Protein AF-0000000078811981 (afdb_homodimer)

Organism: NCBI:txid997873

Sequence (272 aa):
MISQGKKVIEERLQRKREQCIHQKEKLEQMKCTMRKTEEEVEQLEYVLHEIEHIEKSKREPRVIPNAEISNVFASLCREFDYLQHRLKLFFKYKLVCEVIFARYQFRSRSHVPGREYLSYATVLTYFKRERGMVNSMISQGKKVIEERLQRKREQCIHQKEKLEQMKCTMRKTEEEVEQLEYVLHEIEHIEKSKREPRVIPNAEISNVFASLCREFDYLQHRLKLFFKYKLVCEVIFARYQFRSRSHVPGREYLSYATVLTYFKRERGMVNS

pLDDT: mean 91.6, std 8.73, range [39.16, 98.31]

Secondary structure (DSSP, 8-state):
-HHHHHHHHHHHHHHHHHHHHHHHHHHHHHHHHHHHHHHHHHHHHHHHHHHHHHHHHTPPPEEE-GGGHHHHHHHHHHHHHHHHHHHT----HHHHHHHHHHHEEEBPS--STT-SB--HHHHHHHHHHHTT----/-HHHHHHHHHHHHHHHHHHHHHHHHHHHHHHHHHHHHHHHHHHHHHHHHHHHHHHHHTPPPEEE-GGGHHHHHHHHHHHHHHHHHHHT----HHHHHHHHHHHEEEB-S--STT-SB--HHHHHHHHHHHTT----

Structure (mmCIF, N/CA/C/O backbone):
data_AF-0000000078811981-model_v1
#
loop_
_entity.id
_entity.type
_entity.pdbx_description
1 polymer 'Uncharacterized protein'
#
loop_
_atom_site.group_PDB
_atom_site.id
_atom_site.type_symbol
_atom_site.label_atom_id
_atom_site.label_alt_id
_atom_site.label_comp_id
_atom_site.label_asym_id
_atom_site.label_entity_id
_atom_site.label_seq_id
_atom_site.pdbx_PDB_ins_code
_atom_site.Cartn_x
_atom_site.Cartn_y
_atom_site.Cartn_z
_atom_site.occupancy
_atom_site.B_iso_or_equiv
_atom_site.auth_seq_id
_atom_site.auth_comp_id
_atom_site.auth_asym_id
_atom_site.auth_atom_id
_atom_site.pdbx_PDB_model_num
ATOM 1 N N . MET A 1 1 ? -2.703 -40.594 -8.906 1 59.31 1 MET A N 1
ATOM 2 C CA . MET A 1 1 ? -1.606 -39.656 -9.047 1 59.31 1 MET A CA 1
ATOM 3 C C . MET A 1 1 ? -2.133 -38.25 -9.398 1 59.31 1 MET A C 1
ATOM 5 O O . MET A 1 1 ? -1.77 -37.281 -8.75 1 59.31 1 MET A O 1
ATOM 9 N N . ILE A 1 2 ? -3.188 -38.156 -10.328 1 63.97 2 ILE A N 1
ATOM 10 C CA . ILE A 1 2 ? -3.756 -36.906 -10.75 1 63.97 2 ILE A CA 1
ATOM 11 C C . ILE A 1 2 ? -4.484 -36.25 -9.578 1 63.97 2 ILE A C 1
ATOM 13 O O . ILE A 1 2 ? -4.34 -35.031 -9.344 1 63.97 2 ILE A O 1
ATOM 17 N N . SER A 1 3 ? -4.918 -37.094 -8.656 1 72.81 3 SER A N 1
ATOM 18 C CA . SER A 1 3 ? -5.758 -36.531 -7.59 1 72.81 3 SER A CA 1
ATOM 19 C C . SER A 1 3 ? -4.926 -35.812 -6.543 1 72.81 3 SER A C 1
ATOM 21 O O . SER A 1 3 ? -5.312 -34.75 -6.07 1 72.81 3 SER A O 1
ATOM 23 N N . GLN A 1 4 ? -3.703 -36.312 -6.359 1 79.56 4 GLN A N 1
ATOM 24 C CA . GLN A 1 4 ? -2.879 -35.656 -5.336 1 79.56 4 GLN A CA 1
ATOM 25 C C . GLN A 1 4 ? -2.316 -34.344 -5.836 1 79.56 4 GLN A C 1
ATOM 27 O O . GLN A 1 4 ? -2.303 -33.344 -5.098 1 79.56 4 GLN A O 1
ATOM 32 N N . GLY A 1 5 ? -1.953 -34.344 -7.109 1 82.19 5 GLY A N 1
ATOM 33 C CA . GLY A 1 5 ? -1.459 -33.125 -7.715 1 82.19 5 GLY A CA 1
ATOM 34 C C . GLY A 1 5 ? -2.508 -32.031 -7.785 1 82.19 5 GLY A C 1
ATOM 35 O O . GLY A 1 5 ? -2.223 -30.875 -7.484 1 82.19 5 GLY A O 1
ATOM 36 N N . LYS A 1 6 ? -3.676 -32.438 -8.023 1 90.94 6 LYS A N 1
ATOM 37 C CA . LYS A 1 6 ? -4.789 -31.484 -8.109 1 90.94 6 LYS A CA 1
ATOM 38 C C . LYS A 1 6 ? -5.059 -30.844 -6.754 1 90.94 6 LYS A C 1
ATOM 40 O O . LYS A 1 6 ? -5.234 -29.625 -6.668 1 90.94 6 LYS A O 1
ATOM 45 N N . LYS A 1 7 ? -5.07 -31.641 -5.734 1 92.69 7 LYS A N 1
ATOM 46 C CA . LYS A 1 7 ? -5.344 -31.141 -4.391 1 92.69 7 LYS A CA 1
ATOM 47 C C . LYS A 1 7 ? -4.297 -30.125 -3.967 1 92.69 7 LYS A C 1
ATOM 49 O O . LYS A 1 7 ? -4.629 -29.109 -3.338 1 92.69 7 LYS A O 1
ATOM 54 N N . VAL A 1 8 ? -3.104 -30.406 -4.336 1 92.38 8 VAL A N 1
ATOM 55 C CA . VAL A 1 8 ? -2.012 -29.5 -4 1 92.38 8 VAL A CA 1
ATOM 56 C C . VAL A 1 8 ? -2.219 -28.156 -4.703 1 92.38 8 VAL A C 1
ATOM 58 O O . VAL A 1 8 ? -2.047 -27.094 -4.098 1 92.38 8 VAL A O 1
ATOM 61 N N . ILE A 1 9 ? -2.611 -28.203 -5.91 1 95.19 9 ILE A N 1
ATOM 62 C CA . ILE A 1 9 ? -2.836 -26.984 -6.691 1 95.19 9 ILE A CA 1
ATOM 63 C C . ILE A 1 9 ? -4.035 -26.219 -6.129 1 95.19 9 ILE A C 1
ATOM 65 O O . ILE A 1 9 ? -4.012 -25 -6.035 1 95.19 9 ILE A O 1
ATOM 69 N N . GLU A 1 10 ? -5.051 -26.922 -5.766 1 96.25 10 GLU A N 1
ATOM 70 C CA . GLU A 1 10 ? -6.242 -26.312 -5.184 1 96.25 10 GLU A CA 1
ATOM 71 C C . GLU A 1 10 ? -5.906 -25.578 -3.889 1 96.25 10 GLU A C 1
ATOM 73 O O . GLU A 1 10 ? -6.367 -24.453 -3.666 1 96.25 10 GLU A O 1
ATOM 78 N N . GLU A 1 11 ? -5.145 -26.234 -3.105 1 96.56 11 GLU A N 1
ATOM 79 C CA . GLU A 1 11 ? -4.758 -25.625 -1.835 1 96.56 11 GLU A CA 1
ATOM 80 C C . GLU A 1 11 ? -3.893 -24.391 -2.055 1 96.56 11 GLU A C 1
ATOM 82 O O . GLU A 1 11 ? -4.07 -23.375 -1.378 1 96.56 11 GLU A O 1
ATOM 87 N N . ARG A 1 12 ? -3.006 -24.531 -2.959 1 96.81 12 ARG A N 1
ATOM 88 C CA . ARG A 1 12 ? -2.156 -23.391 -3.27 1 96.81 12 ARG A CA 1
ATOM 89 C C . ARG A 1 12 ? -2.979 -22.234 -3.816 1 96.81 12 ARG A C 1
ATOM 91 O O . ARG A 1 12 ? -2.75 -21.078 -3.449 1 96.81 12 ARG A O 1
ATOM 98 N N . LEU A 1 13 ? -3.875 -22.531 -4.629 1 98 13 LEU A N 1
ATOM 99 C CA . LEU A 1 13 ? -4.758 -21.516 -5.195 1 98 13 LEU A CA 1
ATOM 100 C C . LEU A 1 13 ? -5.535 -20.797 -4.098 1 98 13 LEU A C 1
ATOM 102 O O . LEU A 1 13 ? -5.598 -19.562 -4.078 1 98 13 LEU A O 1
ATOM 106 N N . GLN A 1 14 ? -6.086 -21.547 -3.188 1 98 14 GLN A N 1
ATOM 107 C CA . GLN A 1 14 ? -6.848 -20.969 -2.09 1 98 14 GLN A CA 1
ATOM 108 C C . GLN A 1 14 ? -5.973 -20.062 -1.236 1 98 14 GLN A C 1
ATOM 110 O O . GLN A 1 14 ? -6.391 -18.953 -0.856 1 98 14 GLN A O 1
ATOM 115 N N . ARG A 1 15 ? -4.805 -20.484 -0.996 1 98 15 ARG A N 1
ATOM 116 C CA . ARG A 1 15 ? -3.873 -19.688 -0.204 1 98 15 ARG A CA 1
ATOM 117 C C . ARG A 1 15 ? -3.537 -18.375 -0.905 1 98 15 ARG A C 1
ATOM 119 O O . ARG A 1 15 ? -3.506 -17.312 -0.272 1 98 15 ARG A O 1
ATOM 126 N N . LYS A 1 16 ? -3.318 -18.469 -2.168 1 98.31 16 LYS A N 1
ATOM 127 C CA . LYS A 1 16 ? -2.969 -17.281 -2.922 1 98.31 16 LYS A CA 1
ATOM 128 C C . LYS A 1 16 ? -4.156 -16.328 -3.021 1 98.31 16 LYS A C 1
ATOM 130 O O . LYS A 1 16 ? -3.986 -15.102 -2.967 1 98.31 16 LYS A O 1
ATOM 135 N N . ARG A 1 17 ? -5.312 -16.875 -3.127 1 98.12 17 ARG A N 1
ATOM 136 C CA . ARG A 1 17 ? -6.508 -16.031 -3.133 1 98.12 17 ARG A CA 1
ATOM 137 C C . ARG A 1 17 ? -6.668 -15.289 -1.811 1 98.12 17 ARG A C 1
ATOM 139 O O . ARG A 1 17 ? -7.004 -14.109 -1.794 1 98.12 17 ARG A O 1
ATOM 146 N N . GLU A 1 18 ? -6.41 -15.961 -0.757 1 98.19 18 GLU A N 1
ATOM 147 C CA . GLU A 1 18 ? -6.453 -15.328 0.559 1 98.19 18 GLU A CA 1
ATOM 148 C C . GLU A 1 18 ? -5.379 -14.258 0.691 1 98.19 18 GLU A C 1
ATOM 150 O O . GLU A 1 18 ? -5.633 -13.188 1.247 1 98.19 18 GLU A O 1
ATOM 155 N N . GLN A 1 19 ? -4.289 -14.617 0.15 1 98.25 19 GLN A N 1
ATOM 156 C CA . GLN A 1 19 ? -3.205 -13.641 0.149 1 98.25 19 GLN A CA 1
ATOM 157 C C . GLN A 1 19 ? -3.6 -12.383 -0.622 1 98.25 19 GLN A C 1
ATOM 159 O O . GLN A 1 19 ? -3.32 -11.266 -0.182 1 98.25 19 GLN A O 1
ATOM 164 N N . CYS A 1 20 ? -4.262 -12.539 -1.691 1 97.69 20 CYS A N 1
ATOM 165 C CA . CYS A 1 20 ? -4.715 -11.414 -2.502 1 97.69 20 CYS A CA 1
ATOM 166 C C . CYS A 1 20 ? -5.691 -10.539 -1.725 1 97.69 20 CYS A C 1
ATOM 168 O O . CYS A 1 20 ? -5.586 -9.312 -1.749 1 97.69 20 CYS A O 1
ATOM 170 N N . ILE A 1 21 ? -6.547 -11.156 -1.007 1 97.88 21 ILE A N 1
ATOM 171 C CA . ILE A 1 21 ? -7.551 -10.438 -0.22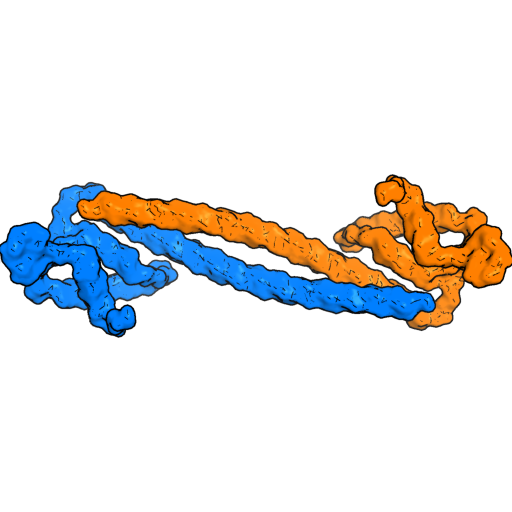6 1 97.88 21 ILE A CA 1
ATOM 172 C C . ILE A 1 21 ? -6.863 -9.609 0.857 1 97.88 21 ILE A C 1
ATOM 174 O O . ILE A 1 21 ? -7.152 -8.422 1.014 1 97.88 21 ILE A O 1
ATOM 178 N N . HIS A 1 22 ? -5.934 -10.242 1.493 1 98.31 22 HIS A N 1
ATOM 179 C CA . HIS A 1 22 ? -5.211 -9.555 2.557 1 98.31 22 HIS A CA 1
ATOM 180 C C . HIS A 1 22 ? -4.387 -8.398 2.004 1 98.31 22 HIS A C 1
ATOM 182 O O . HIS A 1 22 ? -4.359 -7.312 2.59 1 98.31 22 HIS A O 1
ATOM 188 N N . GLN A 1 23 ? -3.83 -8.625 0.857 1 98.12 23 GLN A N 1
ATOM 189 C CA . GLN A 1 23 ? -3.039 -7.578 0.219 1 98.12 23 GLN A CA 1
ATOM 190 C C . GLN A 1 23 ? -3.918 -6.402 -0.192 1 98.12 23 GLN A C 1
ATOM 192 O O . GLN A 1 23 ? -3.529 -5.242 -0.026 1 98.12 23 GLN A O 1
ATOM 197 N N . LYS A 1 24 ? -5.062 -6.668 -0.595 1 97.62 24 LYS A N 1
ATOM 198 C CA . LYS A 1 24 ? -6 -5.617 -0.983 1 97.62 24 LYS A CA 1
ATOM 199 C C . LYS A 1 24 ? -6.422 -4.785 0.224 1 97.62 24 LYS A C 1
ATOM 201 O O . LYS A 1 24 ? -6.512 -3.559 0.138 1 97.62 24 LYS A O 1
ATOM 206 N N . GLU A 1 25 ? -6.68 -5.398 1.305 1 97.75 25 GLU A N 1
ATOM 207 C CA . GLU A 1 25 ? -7.043 -4.703 2.535 1 97.75 25 GLU A CA 1
ATOM 208 C C . GLU A 1 25 ? -5.906 -3.801 3.014 1 97.75 25 GLU A C 1
ATOM 210 O O . GLU A 1 25 ? -6.141 -2.656 3.408 1 97.75 25 GLU A O 1
ATOM 215 N N . LYS A 1 26 ? -4.773 -4.406 2.936 1 97.94 26 LYS A N 1
ATOM 216 C CA . LYS A 1 26 ? -3.6 -3.641 3.35 1 97.94 26 LYS A CA 1
ATOM 217 C C . LYS A 1 26 ? -3.391 -2.428 2.445 1 97.94 26 LYS A C 1
ATOM 219 O O . LYS A 1 26 ? -3.023 -1.35 2.92 1 97.94 26 LYS A O 1
ATOM 224 N N . LEU A 1 27 ? -3.59 -2.621 1.22 1 98.06 27 LEU A N 1
ATOM 225 C CA . LEU A 1 27 ? -3.463 -1.526 0.263 1 98.06 27 LEU A CA 1
ATOM 226 C C . LEU A 1 27 ? -4.434 -0.399 0.594 1 98.06 27 LEU A C 1
ATOM 228 O O . LEU A 1 27 ? -4.055 0.774 0.595 1 98.06 27 LEU A O 1
ATOM 232 N N . GLU A 1 28 ? -5.633 -0.725 0.928 1 97.62 28 GLU A N 1
ATOM 233 C CA . GLU A 1 28 ? -6.641 0.274 1.262 1 97.62 28 GLU A CA 1
ATOM 234 C C . GLU A 1 28 ? -6.277 1.021 2.541 1 97.62 28 GLU A C 1
ATOM 236 O O . GLU A 1 28 ? -6.449 2.24 2.625 1 97.62 28 GLU A O 1
ATOM 241 N N . GLN A 1 29 ? -5.773 0.306 3.484 1 97.75 29 GLN A N 1
ATOM 242 C CA . GLN A 1 29 ? -5.324 0.933 4.723 1 97.75 29 GLN A CA 1
ATOM 243 C C . GLN A 1 29 ? -4.188 1.917 4.465 1 97.75 29 GLN A C 1
ATOM 245 O O . GLN A 1 29 ? -4.16 3.006 5.039 1 97.75 29 GLN A O 1
ATOM 250 N N . MET A 1 30 ? -3.293 1.519 3.578 1 97.69 30 MET A N 1
ATOM 251 C CA . MET A 1 30 ? -2.164 2.379 3.234 1 97.69 30 MET A CA 1
ATOM 252 C C . MET A 1 30 ? -2.639 3.646 2.533 1 97.69 30 MET A C 1
ATOM 254 O O . MET A 1 30 ? -2.141 4.738 2.811 1 97.69 30 MET A O 1
ATOM 258 N N . LYS A 1 31 ? -3.604 3.508 1.725 1 97.62 31 LYS A N 1
ATOM 259 C CA . LYS A 1 31 ? -4.164 4.66 1.025 1 97.62 31 LYS A CA 1
ATOM 260 C C . LYS A 1 31 ? -4.789 5.648 2.006 1 97.62 31 LYS A C 1
ATOM 262 O O . LYS A 1 31 ? -4.617 6.859 1.87 1 97.62 31 LYS A O 1
ATOM 267 N N . CYS A 1 32 ? -5.484 5.16 2.975 1 97.12 32 CYS A N 1
ATOM 268 C CA . CYS A 1 32 ? -6.098 6 3.996 1 97.12 32 CYS A CA 1
ATOM 269 C C . CYS A 1 32 ? -5.039 6.754 4.793 1 97.12 32 CYS A C 1
ATOM 271 O O . CYS A 1 32 ? -5.164 7.961 5.012 1 97.12 32 CYS A O 1
ATOM 273 N N . THR A 1 33 ? -4.004 6.008 5.098 1 97.44 33 THR A N 1
ATOM 274 C CA . THR A 1 33 ? -2.916 6.617 5.855 1 97.44 33 THR A CA 1
ATOM 275 C C . THR A 1 33 ? -2.227 7.703 5.031 1 97.44 33 THR A C 1
ATOM 277 O O . THR A 1 33 ? -1.906 8.773 5.551 1 97.44 33 THR A O 1
ATOM 280 N N . MET A 1 34 ? -2.025 7.426 3.803 1 97.56 34 MET A N 1
ATOM 281 C CA . MET A 1 34 ? -1.39 8.391 2.914 1 97.56 34 MET A CA 1
ATOM 282 C C . MET A 1 34 ? -2.236 9.656 2.793 1 97.56 34 MET A C 1
ATOM 284 O O . MET A 1 34 ? -1.704 10.766 2.799 1 97.56 34 MET A O 1
ATOM 288 N N . ARG A 1 35 ? -3.539 9.516 2.672 1 96.12 35 ARG A N 1
ATOM 289 C CA . ARG A 1 35 ? -4.441 10.656 2.588 1 96.12 35 ARG A CA 1
ATOM 290 C C . ARG A 1 35 ? -4.344 11.531 3.834 1 96.12 35 ARG A C 1
ATOM 292 O O . ARG A 1 35 ? -4.289 12.758 3.738 1 96.12 35 ARG A O 1
ATOM 299 N N . LYS A 1 36 ? -4.293 10.898 4.977 1 95.5 36 LYS A N 1
ATOM 300 C CA . LYS A 1 36 ? -4.16 11.633 6.234 1 95.5 36 LYS A CA 1
ATOM 301 C C . LYS A 1 36 ? -2.852 12.414 6.277 1 95.5 36 LYS A C 1
ATOM 303 O O . LYS A 1 36 ? -2.826 13.57 6.711 1 95.5 36 LYS A O 1
ATOM 308 N N . THR A 1 37 ? -1.826 11.766 5.789 1 97.44 37 THR A N 1
ATOM 309 C CA . THR A 1 37 ? -0.529 12.438 5.766 1 97.44 37 THR A CA 1
ATOM 310 C C . THR A 1 37 ? -0.549 13.625 4.805 1 97.44 37 THR A C 1
ATOM 312 O O . THR A 1 37 ? -0.024 14.695 5.121 1 97.44 37 THR A O 1
ATOM 315 N N . GLU A 1 38 ? -1.159 13.43 3.711 1 96.81 38 GLU A N 1
ATOM 316 C CA . GLU A 1 38 ? -1.262 14.5 2.727 1 96.81 38 GLU A CA 1
ATOM 317 C C . GLU A 1 38 ? -2.066 15.68 3.275 1 96.81 38 GLU A C 1
ATOM 319 O O . GLU A 1 38 ? -1.713 16.844 3.053 1 96.81 38 GLU A O 1
ATOM 324 N N . GLU A 1 39 ? -3.09 15.359 3.92 1 94.94 39 GLU A N 1
ATOM 325 C CA . GLU A 1 39 ? -3.885 16.406 4.559 1 94.94 39 GLU A CA 1
ATOM 326 C C . GLU A 1 39 ? -3.061 17.172 5.582 1 94.94 39 GLU A C 1
ATOM 328 O O . GLU A 1 39 ? -3.182 18.391 5.688 1 94.94 39 GLU A O 1
ATOM 333 N N . GLU A 1 40 ? -2.268 16.484 6.34 1 95.88 40 GLU A N 1
ATOM 334 C CA . GLU A 1 40 ? -1.398 17.141 7.312 1 95.88 40 GLU A CA 1
ATOM 335 C C . GLU A 1 40 ? -0.388 18.047 6.625 1 95.88 40 GLU A C 1
ATOM 337 O O . GLU A 1 40 ? -0.109 19.141 7.105 1 95.88 40 GLU A O 1
ATOM 342 N N . VAL A 1 41 ? 0.138 17.594 5.547 1 97.25 41 VAL A N 1
ATOM 343 C CA . VAL A 1 41 ? 1.061 18.422 4.773 1 97.25 41 VAL A CA 1
ATOM 344 C C . VAL A 1 41 ? 0.361 19.703 4.328 1 97.25 41 VAL A C 1
ATOM 346 O O . VAL A 1 41 ? 0.91 20.797 4.473 1 97.25 41 VAL A O 1
ATOM 349 N N . GLU A 1 42 ? -0.848 19.578 3.822 1 96.06 42 GLU A N 1
ATOM 350 C CA . GLU A 1 42 ? -1.614 20.734 3.369 1 96.06 42 GLU A CA 1
ATOM 351 C C . GLU A 1 42 ? -1.858 21.719 4.512 1 96.06 42 GLU A C 1
ATOM 353 O O . GLU A 1 42 ? -1.729 22.922 4.332 1 96.06 42 GLU A O 1
ATOM 358 N N . GLN A 1 43 ? -2.184 21.219 5.645 1 95.56 43 GLN A N 1
ATOM 359 C CA . GLN A 1 43 ? -2.391 22.062 6.82 1 95.56 43 GLN A CA 1
ATOM 360 C C . GLN A 1 43 ? -1.128 22.844 7.164 1 95.56 43 GLN A C 1
ATOM 362 O O . GLN A 1 43 ? -1.182 24.062 7.379 1 95.56 43 GLN A O 1
ATOM 367 N N . LEU A 1 44 ? -0.075 22.125 7.234 1 96.81 44 LEU A N 1
ATOM 368 C CA . LEU A 1 44 ? 1.198 22.734 7.613 1 96.81 44 LEU A CA 1
ATOM 369 C C . LEU A 1 44 ? 1.627 23.781 6.594 1 96.81 44 LEU A C 1
ATOM 371 O O . LEU A 1 44 ? 2.137 24.844 6.961 1 96.81 44 LEU A O 1
ATOM 375 N N . GLU A 1 45 ? 1.43 23.453 5.336 1 96.69 45 GLU A N 1
ATOM 376 C CA . GLU A 1 45 ? 1.742 24.422 4.289 1 96.69 45 GLU A CA 1
ATOM 377 C C . GLU A 1 45 ? 0.927 25.703 4.461 1 96.69 45 GLU A C 1
ATOM 379 O O . GLU A 1 45 ? 1.464 26.797 4.352 1 96.69 45 GLU A O 1
ATOM 384 N N . TYR A 1 46 ? -0.339 25.531 4.664 1 94.5 46 TYR A N 1
ATOM 385 C CA . TYR A 1 46 ? -1.211 26.688 4.863 1 94.5 46 TYR A CA 1
ATOM 386 C C . TYR A 1 46 ? -0.741 27.531 6.043 1 94.5 46 TYR A C 1
ATOM 388 O O . TYR A 1 46 ? -0.611 28.75 5.93 1 94.5 46 TYR A O 1
ATOM 396 N N . VAL A 1 47 ? -0.514 26.891 7.176 1 94.25 47 VAL A N 1
ATOM 397 C CA . VAL A 1 47 ? -0.099 27.578 8.398 1 94.25 47 VAL A CA 1
ATOM 398 C C . VAL A 1 47 ? 1.23 28.297 8.156 1 94.25 47 VAL A C 1
ATOM 400 O O . VAL A 1 47 ? 1.4 29.453 8.555 1 94.25 47 VAL A O 1
ATOM 403 N N . LEU A 1 48 ? 2.148 27.578 7.543 1 95.81 48 LEU A N 1
ATOM 404 C CA . LEU A 1 48 ? 3.436 28.203 7.238 1 95.81 48 LEU A CA 1
ATOM 405 C C . LEU A 1 48 ? 3.256 29.438 6.363 1 95.81 48 LEU A C 1
ATOM 407 O O . LEU A 1 48 ? 3.887 30.469 6.605 1 95.81 48 LEU A O 1
ATOM 411 N N . HIS A 1 49 ? 2.396 29.328 5.402 1 95 49 HIS A N 1
ATOM 412 C CA . HIS A 1 49 ? 2.098 30.453 4.523 1 95 49 HIS A CA 1
ATOM 413 C C . HIS A 1 49 ? 1.545 31.641 5.309 1 95 49 HIS A C 1
ATOM 415 O O . HIS A 1 49 ? 1.961 32.781 5.098 1 95 49 HIS A O 1
ATOM 421 N N . GLU A 1 50 ? 0.636 31.391 6.195 1 92 50 GLU A N 1
ATOM 422 C CA . GLU A 1 50 ? 0.047 32.438 7.02 1 92 50 GLU A CA 1
ATOM 423 C C . GLU A 1 50 ? 1.098 33.094 7.906 1 92 50 GLU A C 1
ATOM 425 O O . GLU A 1 50 ? 1.153 34.312 8.008 1 92 50 GLU A O 1
ATOM 430 N N . ILE A 1 51 ? 1.891 32.25 8.453 1 92.75 51 ILE A N 1
ATOM 431 C CA . ILE A 1 51 ? 2.922 32.781 9.344 1 92.75 51 ILE A CA 1
ATOM 432 C C . ILE A 1 51 ? 3.908 33.625 8.555 1 92.75 51 ILE A C 1
ATOM 434 O O . ILE A 1 51 ? 4.301 34.719 9.008 1 92.75 51 ILE A O 1
ATOM 438 N N . GLU A 1 52 ? 4.309 33.188 7.441 1 93.06 52 GLU A N 1
ATOM 439 C CA . GLU A 1 52 ? 5.227 33.938 6.594 1 93.06 52 GLU A CA 1
ATOM 440 C C . GLU A 1 52 ? 4.602 35.281 6.152 1 93.06 52 GLU A C 1
ATOM 442 O O . GLU A 1 52 ? 5.289 36.281 6.086 1 93.06 52 GLU A O 1
ATOM 447 N N . HIS A 1 53 ? 3.334 35.219 5.848 1 92.75 53 HIS A N 1
ATOM 448 C CA . HIS A 1 53 ? 2.627 36.438 5.457 1 92.75 53 HIS A CA 1
ATOM 449 C C . HIS A 1 53 ? 2.621 37.469 6.586 1 92.75 53 HIS A C 1
ATOM 451 O O . HIS A 1 53 ? 2.832 38.656 6.352 1 92.75 53 HIS A O 1
ATOM 457 N N . ILE A 1 54 ? 2.416 36.938 7.762 1 90.44 54 ILE A N 1
ATOM 458 C CA . ILE A 1 54 ? 2.434 37.812 8.938 1 90.44 54 ILE A CA 1
ATOM 459 C C . ILE A 1 54 ? 3.826 38.406 9.117 1 90.44 54 ILE A C 1
ATOM 461 O O . ILE A 1 54 ? 3.963 39.625 9.367 1 90.44 54 ILE A O 1
ATOM 465 N N . GLU A 1 55 ? 4.816 37.688 8.961 1 88.69 55 GLU A N 1
ATOM 466 C CA . GLU A 1 55 ? 6.195 38.125 9.109 1 88.69 55 GLU A CA 1
ATOM 467 C C . GLU A 1 55 ? 6.543 39.188 8.047 1 88.69 55 GLU A C 1
ATOM 469 O O . GLU A 1 55 ? 7.203 40.188 8.352 1 88.69 55 GLU A O 1
ATOM 474 N N . LYS A 1 56 ? 6.133 38.906 6.906 1 90.31 56 LYS A N 1
ATOM 475 C CA . LYS A 1 56 ? 6.457 39.781 5.789 1 90.31 56 LYS A CA 1
ATOM 476 C C . LYS A 1 56 ? 5.727 41.125 5.914 1 90.31 56 LYS A C 1
ATOM 478 O O . LYS A 1 56 ? 6.223 42.156 5.449 1 90.31 56 LYS A O 1
ATOM 483 N N . SER A 1 57 ? 4.559 41.062 6.484 1 88.12 57 SER A N 1
ATOM 484 C CA . SER A 1 57 ? 3.771 42.281 6.617 1 88.12 57 SER A CA 1
ATOM 485 C C . SER A 1 57 ? 4.465 43.281 7.527 1 88.12 57 SER A C 1
ATOM 487 O O . SER A 1 57 ? 4.176 44.5 7.473 1 88.12 57 SER A O 1
ATOM 489 N N . LYS A 1 58 ? 5.52 43.031 8.25 1 82.19 58 LYS A N 1
ATOM 490 C CA . LYS A 1 58 ? 6.281 43.875 9.172 1 82.19 58 LYS A CA 1
ATOM 491 C C . LYS A 1 58 ? 5.352 44.656 10.094 1 82.19 58 LYS A C 1
ATOM 493 O O . LYS A 1 58 ? 5.699 45.75 10.555 1 82.19 58 LYS A O 1
ATOM 498 N N . ARG A 1 59 ? 4.133 44.219 10.125 1 81.69 59 ARG A N 1
ATOM 499 C CA . ARG A 1 59 ? 3.209 44.875 11.055 1 81.69 59 ARG A CA 1
ATOM 500 C C . ARG A 1 59 ? 3.363 44.281 12.461 1 81.69 59 ARG A C 1
ATOM 502 O O . ARG A 1 59 ? 3.619 43.094 12.625 1 81.69 59 ARG A O 1
ATOM 509 N N . GLU A 1 60 ? 3.383 45.156 13.461 1 86.25 60 GLU A N 1
ATOM 510 C CA . GLU A 1 60 ? 3.398 44.688 14.844 1 86.25 60 GLU A CA 1
ATOM 511 C C . GLU A 1 60 ? 2.145 43.875 15.164 1 86.25 60 GLU A C 1
ATOM 513 O O . GLU A 1 60 ? 1.061 44.156 14.664 1 86.25 60 GLU A O 1
ATOM 518 N N . PRO A 1 61 ? 2.301 42.781 15.945 1 88.12 61 PRO A N 1
ATOM 519 C CA . PRO A 1 61 ? 1.123 42 16.359 1 88.12 61 PRO A CA 1
ATOM 520 C C . PRO A 1 61 ? 0.051 42.875 17.016 1 88.12 61 PRO A C 1
ATOM 522 O O . PRO A 1 61 ? 0.373 43.844 17.703 1 88.12 61 PRO A O 1
ATOM 525 N N . ARG A 1 62 ? -1.076 42.531 16.75 1 93.06 62 ARG A N 1
ATOM 526 C CA . ARG A 1 62 ? -2.191 43.25 17.359 1 93.06 62 ARG A CA 1
ATOM 527 C C . ARG A 1 62 ? -2.295 42.906 18.844 1 93.06 62 ARG A C 1
ATOM 529 O O . ARG A 1 62 ? -2.307 41.75 19.234 1 93.06 62 ARG A O 1
ATOM 536 N N . VAL A 1 63 ? -2.326 43.906 19.609 1 95 63 VAL A N 1
ATOM 537 C CA . VAL A 1 63 ? -2.402 43.719 21.062 1 95 63 VAL A CA 1
ATOM 538 C C . VAL A 1 63 ? -3.865 43.688 21.5 1 95 63 VAL A C 1
ATOM 540 O O . VAL A 1 63 ? -4.645 44.562 21.172 1 95 63 VAL A O 1
ATOM 543 N N . ILE A 1 64 ? -4.25 42.625 22.188 1 96.75 64 ILE A N 1
ATOM 544 C CA . ILE A 1 64 ? -5.613 42.438 22.672 1 96.75 64 ILE A CA 1
ATOM 545 C C . ILE A 1 64 ? -5.656 42.625 24.188 1 96.75 64 ILE A C 1
ATOM 547 O O . ILE A 1 64 ? -4.988 41.906 24.922 1 96.75 64 ILE A O 1
ATOM 551 N N . PRO A 1 65 ? -6.453 43.594 24.609 1 95.69 65 PRO A N 1
ATOM 552 C CA . PRO A 1 65 ? -6.582 43.781 26.062 1 95.69 65 PRO A CA 1
ATOM 553 C C . PRO A 1 65 ? -7.176 42.531 26.75 1 95.69 65 PRO A C 1
ATOM 555 O O . PRO A 1 65 ? -7.949 41.812 26.141 1 95.69 65 PRO A O 1
ATOM 558 N N . ASN A 1 66 ? -6.867 42.312 27.984 1 94.5 66 ASN A N 1
ATOM 559 C CA . ASN A 1 66 ? -7.316 41.156 28.75 1 94.5 66 ASN A CA 1
ATOM 560 C C . ASN A 1 66 ? -8.836 41.031 28.75 1 94.5 66 ASN A C 1
ATOM 562 O O . ASN A 1 66 ? -9.391 39.938 28.656 1 94.5 66 ASN A O 1
ATOM 566 N N . ALA A 1 67 ? -9.492 42.156 28.766 1 94.38 67 ALA A N 1
ATOM 567 C CA . ALA A 1 67 ? -10.945 42.188 28.891 1 94.38 67 ALA A CA 1
ATOM 568 C C . ALA A 1 67 ? -11.617 41.688 27.609 1 94.38 67 ALA A C 1
ATOM 570 O O . ALA A 1 67 ? -12.781 41.281 27.641 1 94.38 67 ALA A O 1
ATOM 571 N N . GLU A 1 68 ? -10.914 41.594 26.578 1 96.44 68 GLU A N 1
ATOM 572 C CA . GLU A 1 68 ? -11.508 41.281 25.281 1 96.44 68 GLU A CA 1
ATOM 573 C C . GLU A 1 68 ? -11.109 39.875 24.828 1 96.44 68 GLU A C 1
ATOM 575 O O . GLU A 1 68 ? -11.57 39.406 23.781 1 96.44 68 GLU A O 1
ATOM 580 N N . ILE A 1 69 ? -10.336 39.188 25.578 1 95.25 69 ILE A N 1
ATOM 581 C CA . ILE A 1 69 ? -9.719 37.938 25.141 1 95.25 69 ILE A CA 1
ATOM 582 C C . ILE A 1 69 ? -10.805 36.906 24.812 1 95.25 69 ILE A C 1
ATOM 584 O O . ILE A 1 69 ? -10.773 36.281 23.766 1 95.25 69 ILE A O 1
ATOM 588 N N . SER A 1 70 ? -11.766 36.844 25.641 1 92.94 70 SER A N 1
ATOM 589 C CA . SER A 1 70 ? -12.82 35.844 25.422 1 92.94 70 SER A CA 1
ATOM 590 C C . SER A 1 70 ? -13.57 36.125 24.125 1 92.94 70 SER A C 1
ATOM 592 O O . SER A 1 70 ? -13.805 35.188 23.344 1 92.94 70 SER A O 1
ATOM 594 N N . ASN A 1 71 ? -13.891 37.375 23.922 1 95.44 71 ASN A N 1
ATOM 595 C CA . ASN A 1 71 ? -14.617 37.719 22.719 1 95.44 71 ASN A CA 1
ATOM 596 C C . ASN A 1 71 ? -13.789 37.469 21.453 1 95.44 71 ASN A C 1
ATOM 598 O O . ASN A 1 71 ? -14.32 37 20.453 1 95.44 71 ASN A O 1
ATOM 602 N N . VAL A 1 72 ? -12.586 37.781 21.547 1 96.5 72 VAL A N 1
ATOM 603 C CA . VAL A 1 72 ? -11.703 37.594 20.406 1 96.5 72 VAL A CA 1
ATOM 604 C C . VAL A 1 72 ? -11.57 36.125 20.078 1 96.5 72 VAL A C 1
ATOM 606 O O . VAL A 1 72 ? -11.633 35.719 18.906 1 96.5 72 VAL A O 1
ATOM 609 N N . PHE A 1 73 ? -11.461 35.25 21.078 1 96.19 73 PHE A N 1
ATOM 610 C CA . PHE A 1 73 ? -11.328 33.812 20.812 1 96.19 73 PHE A CA 1
ATOM 611 C C . PHE A 1 73 ? -12.625 33.25 20.25 1 96.19 73 PHE A C 1
ATOM 613 O O . PHE A 1 73 ? -12.602 32.344 19.406 1 96.19 73 PHE A O 1
ATOM 620 N N . ALA A 1 74 ? -13.719 33.719 20.719 1 95.44 74 ALA A N 1
ATOM 621 C CA . ALA A 1 74 ? -14.992 33.312 20.125 1 95.44 74 ALA A CA 1
ATOM 622 C C . ALA A 1 74 ? -15.031 33.594 18.641 1 95.44 74 ALA A C 1
ATOM 624 O O . ALA A 1 74 ? -15.438 32.75 17.828 1 95.44 74 ALA A O 1
ATOM 625 N N . SER A 1 75 ? -14.609 34.812 18.328 1 95.88 75 SER A N 1
ATOM 626 C CA . SER A 1 75 ? -14.57 35.219 16.922 1 95.88 75 SER A CA 1
ATOM 627 C C . SER A 1 75 ? -13.57 34.406 16.125 1 95.88 75 SER A C 1
ATOM 629 O O . SER A 1 75 ? -13.875 33.938 15.031 1 95.88 75 SER A O 1
ATOM 631 N N . LEU A 1 76 ? -12.422 34.188 16.656 1 94.94 76 LEU A N 1
ATOM 632 C CA . LEU A 1 76 ? -11.367 33.406 15.992 1 94.94 76 LEU A CA 1
ATOM 633 C C . LEU A 1 76 ? -11.812 31.984 15.727 1 94.94 76 LEU A C 1
ATOM 635 O O . LEU A 1 76 ? -11.523 31.438 14.664 1 94.94 76 LEU A O 1
ATOM 639 N N . CYS A 1 77 ? -12.492 31.391 16.672 1 93.06 77 CYS A N 1
ATOM 640 C CA . CYS A 1 77 ? -12.992 30.031 16.484 1 93.06 77 CYS A CA 1
ATOM 641 C C . CYS A 1 77 ? -14.016 29.969 15.367 1 93.06 77 CYS A C 1
ATOM 643 O O . CYS A 1 77 ? -14.008 29.031 14.562 1 93.06 77 CYS A O 1
ATOM 645 N N . ARG A 1 78 ? -14.82 30.953 15.312 1 93.75 78 ARG A N 1
ATOM 646 C CA . ARG A 1 78 ? -15.805 31 14.234 1 93.75 78 ARG A CA 1
ATOM 647 C C . ARG A 1 78 ? -15.117 31.172 12.883 1 93.75 78 ARG A C 1
ATOM 649 O O . ARG A 1 78 ? -15.492 30.516 11.906 1 93.75 78 ARG A O 1
ATOM 656 N N . GLU A 1 79 ? -14.164 32.031 12.867 1 91.75 79 GLU A N 1
ATOM 657 C CA . GLU A 1 79 ? -13.398 32.25 11.641 1 91.75 79 GLU A CA 1
ATOM 658 C C . GLU A 1 79 ? -12.688 30.969 11.219 1 91.75 79 GLU A C 1
ATOM 660 O O . GLU A 1 79 ? -12.633 30.641 10.031 1 91.75 79 GLU A O 1
ATOM 665 N N . PHE A 1 80 ? -12.219 30.422 12.18 1 87.38 80 PHE A N 1
ATOM 666 C CA . PHE A 1 80 ? -11.523 29.172 11.945 1 87.38 80 PHE A CA 1
ATOM 667 C C . PHE A 1 80 ? -12.461 28.125 11.352 1 87.38 80 PHE A C 1
ATOM 669 O O . PHE A 1 80 ? -12.109 27.438 10.398 1 87.38 80 PHE A O 1
ATOM 676 N N . ASP A 1 81 ? -13.547 27.953 11.875 1 90.69 81 ASP A N 1
ATOM 677 C CA . ASP A 1 81 ? -14.539 27.016 11.359 1 90.69 81 ASP A CA 1
ATOM 678 C C . ASP A 1 81 ? -14.906 27.344 9.914 1 90.69 81 ASP A C 1
ATOM 680 O O . ASP A 1 81 ? -15 26.453 9.062 1 90.69 81 ASP A O 1
ATOM 684 N N . TYR A 1 82 ? -15.07 28.547 9.727 1 93.19 82 TYR A N 1
ATOM 685 C CA . TYR A 1 82 ? -15.406 29.016 8.383 1 93.19 82 TYR A CA 1
ATOM 686 C C . TYR A 1 82 ? -14.305 28.656 7.391 1 93.19 82 TYR A C 1
ATOM 688 O O . TYR A 1 82 ? -14.586 28.125 6.309 1 93.19 82 TYR A O 1
ATOM 696 N N . LEU A 1 83 ? -13.062 28.938 7.793 1 89.94 83 LEU A N 1
ATOM 697 C CA . LEU A 1 83 ? -11.914 28.688 6.926 1 89.94 83 LEU A CA 1
ATOM 698 C C . LEU A 1 83 ? -11.781 27.188 6.637 1 89.94 83 LEU A C 1
ATOM 700 O O . LEU A 1 83 ? -11.523 26.797 5.496 1 89.94 83 LEU A O 1
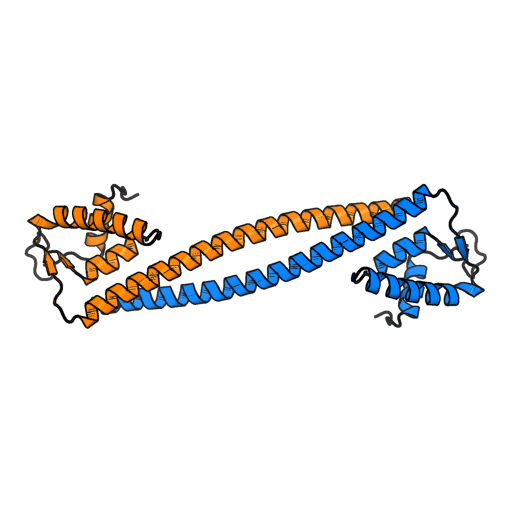ATOM 704 N N . GLN A 1 84 ? -11.961 26.406 7.641 1 91.06 84 GLN A N 1
ATOM 705 C CA . GLN A 1 84 ? -11.875 24.969 7.461 1 91.06 84 GLN A CA 1
ATOM 706 C C . GLN A 1 84 ? -12.93 24.469 6.48 1 91.06 84 GLN A C 1
ATOM 708 O O . GLN A 1 84 ? -12.648 23.625 5.633 1 91.06 84 GLN A O 1
ATOM 713 N N . HIS A 1 85 ? -14.062 24.969 6.629 1 92.75 85 HIS A N 1
ATOM 714 C CA . HIS A 1 85 ? -15.148 24.609 5.723 1 92.75 85 HIS A CA 1
ATOM 715 C C . HIS A 1 85 ? -14.836 25.047 4.293 1 92.75 85 HIS A C 1
ATOM 717 O O . HIS A 1 85 ? -15.016 24.266 3.35 1 92.75 85 HIS A O 1
ATOM 723 N N . ARG A 1 86 ? -14.383 26.172 4.137 1 91.06 86 ARG A N 1
ATOM 724 C CA . ARG A 1 86 ? -14.086 26.719 2.818 1 91.06 86 ARG A CA 1
ATOM 725 C C . ARG A 1 86 ? -12.969 25.938 2.141 1 91.06 86 ARG A C 1
ATOM 727 O O . ARG A 1 86 ? -13.039 25.656 0.941 1 91.06 86 ARG A O 1
ATOM 734 N N . LEU A 1 87 ? -11.953 25.594 2.973 1 90.06 87 LEU A N 1
ATOM 735 C CA . LEU A 1 87 ? -10.773 24.922 2.439 1 90.06 87 LEU A CA 1
ATOM 736 C C . LEU A 1 87 ? -10.969 23.406 2.416 1 90.06 87 LEU A C 1
ATOM 738 O O . LEU A 1 87 ? -10.172 22.672 1.82 1 90.06 87 LEU A O 1
ATOM 742 N N . LYS A 1 88 ? -12.047 23.031 3.152 1 90.31 88 LYS A N 1
ATOM 743 C CA . LYS A 1 88 ? -12.297 21.594 3.297 1 90.31 88 LYS A CA 1
ATOM 744 C C . LYS A 1 88 ? -11.117 20.891 3.951 1 90.31 88 LYS A C 1
ATOM 746 O O . LYS A 1 88 ? -10.664 19.844 3.473 1 90.31 88 LYS A O 1
ATOM 751 N N . LEU A 1 89 ? -10.477 21.516 4.91 1 89.19 89 LEU A N 1
ATOM 752 C CA . LEU A 1 89 ? -9.359 21 5.691 1 89.19 89 LEU A CA 1
ATOM 753 C C . LEU A 1 89 ? -9.68 21.047 7.184 1 89.19 89 LEU A C 1
ATOM 755 O O . LEU A 1 89 ? -10.227 22.031 7.68 1 89.19 89 LEU A O 1
ATOM 759 N N . PHE A 1 90 ? -9.453 19.922 7.824 1 87.88 90 PHE A N 1
ATOM 760 C CA . PHE A 1 90 ? -9.609 19.875 9.273 1 87.88 90 PHE A CA 1
ATOM 761 C C . PHE A 1 90 ? -8.281 20.156 9.969 1 87.88 90 PHE A C 1
ATOM 763 O O . PHE A 1 90 ? -7.449 19.25 10.102 1 87.88 90 PHE A O 1
ATOM 770 N N . PHE A 1 91 ? -8.195 21.406 10.461 1 90.62 91 PHE A N 1
ATOM 771 C CA . PHE A 1 91 ? -6.941 21.828 11.078 1 90.62 91 PHE A CA 1
ATOM 772 C C . PHE A 1 91 ? -6.844 21.312 12.508 1 90.62 91 PHE A C 1
ATOM 774 O O . PHE A 1 91 ? -7.828 21.344 13.25 1 90.62 91 PHE A O 1
ATOM 781 N N . LYS A 1 92 ? -5.656 20.891 12.805 1 90.62 92 LYS A N 1
ATOM 782 C CA . LYS A 1 92 ? -5.352 20.672 14.219 1 90.62 92 LYS A CA 1
ATOM 783 C C . LYS A 1 92 ? -5.305 21.984 14.984 1 90.62 92 LYS A C 1
ATOM 785 O O . LYS A 1 92 ? -4.746 22.969 14.508 1 90.62 92 LYS A O 1
ATOM 790 N N . TYR A 1 93 ? -5.898 21.953 16.125 1 90.88 93 TYR A N 1
ATOM 791 C CA . TYR A 1 93 ? -6.039 23.203 16.859 1 90.88 93 TYR A CA 1
ATOM 792 C C . TYR A 1 93 ? -4.676 23.797 17.188 1 90.88 93 TYR A C 1
ATOM 794 O O . TYR A 1 93 ? -4.5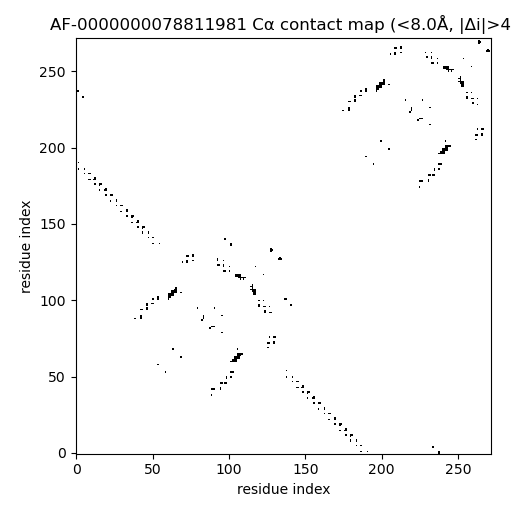04 25.016 17.188 1 90.88 93 TYR A O 1
ATOM 802 N N . LYS A 1 94 ? -3.684 23 17.469 1 92.38 94 LYS A N 1
ATOM 803 C CA . LYS A 1 94 ? -2.348 23.484 17.781 1 92.38 94 LYS A CA 1
ATOM 804 C C . LYS A 1 94 ? -1.785 24.328 16.641 1 92.38 94 LYS A C 1
ATOM 806 O O . LYS A 1 94 ? -1.104 25.328 16.875 1 92.38 94 LYS A O 1
ATOM 811 N N . LEU A 1 95 ? -2.111 23.922 15.43 1 93.12 95 LEU A N 1
ATOM 812 C CA . LEU A 1 95 ? -1.633 24.641 14.258 1 93.12 95 LEU A CA 1
ATOM 813 C C . LEU A 1 95 ? -2.342 25.984 14.125 1 93.12 95 LEU A C 1
ATOM 815 O O . LEU A 1 95 ? -1.711 27 13.812 1 93.12 95 LEU A O 1
ATOM 819 N N . VAL A 1 96 ? -3.566 25.969 14.398 1 92.69 96 VAL A N 1
ATOM 820 C CA . VAL A 1 96 ? -4.352 27.203 14.352 1 92.69 96 VAL A CA 1
ATOM 821 C C . VAL A 1 96 ? -3.826 28.188 15.398 1 92.69 96 VAL A C 1
ATOM 823 O O . VAL A 1 96 ? -3.67 29.375 15.109 1 92.69 96 VAL A O 1
ATOM 826 N N . CYS A 1 97 ? -3.482 27.641 16.516 1 94.12 97 CYS A N 1
ATOM 827 C CA . CYS A 1 97 ? -3.023 28.484 17.625 1 94.12 97 CYS A CA 1
ATOM 828 C C . CYS A 1 97 ? -1.657 29.078 17.312 1 94.12 97 CYS A C 1
ATOM 830 O O . CYS A 1 97 ? -1.331 30.172 17.781 1 94.12 97 CYS A O 1
ATOM 832 N N . GLU A 1 98 ? -0.904 28.375 16.469 1 93.69 98 GLU A N 1
ATOM 833 C CA . GLU A 1 98 ? 0.36 28.953 16.016 1 93.69 98 GLU A CA 1
ATOM 834 C C . GLU A 1 98 ? 0.131 30.25 15.242 1 93.69 98 GLU A C 1
ATOM 836 O O . GLU A 1 98 ? 0.847 31.234 15.445 1 93.69 98 GLU A O 1
ATOM 841 N N . VAL A 1 99 ? -0.849 30.25 14.43 1 93 99 VAL A N 1
ATOM 842 C CA . VAL A 1 99 ? -1.165 31.422 13.617 1 93 99 VAL A CA 1
ATOM 843 C C . VAL A 1 99 ? -1.715 32.531 14.508 1 93 99 VAL A C 1
ATOM 845 O O . VAL A 1 99 ? -1.298 33.688 14.398 1 93 99 VAL A O 1
ATOM 848 N N . ILE A 1 100 ? -2.594 32.188 15.406 1 94.12 100 ILE A N 1
ATOM 849 C CA . ILE A 1 100 ? -3.191 33.156 16.328 1 94.12 100 ILE A CA 1
ATOM 850 C C . ILE A 1 100 ? -2.1 33.812 17.172 1 94.12 100 ILE A C 1
ATOM 852 O O . ILE A 1 100 ? -2.078 35.031 17.328 1 94.12 100 ILE A O 1
ATOM 856 N N . PHE A 1 101 ? -1.23 33 17.625 1 93.69 101 PHE A N 1
ATOM 857 C CA . PHE A 1 101 ? -0.159 33.469 18.5 1 93.69 101 PHE A CA 1
ATOM 858 C C . PHE A 1 101 ? 0.808 34.344 17.734 1 93.69 101 PHE A C 1
ATOM 860 O O . PHE A 1 101 ? 1.394 35.281 18.312 1 93.69 101 PHE A O 1
ATOM 867 N N . ALA A 1 102 ? 0.973 34.125 16.516 1 91.88 102 ALA A N 1
ATOM 868 C CA . ALA A 1 102 ? 1.849 34.938 15.672 1 91.88 102 ALA A CA 1
ATOM 869 C C . ALA A 1 102 ? 1.205 36.281 15.344 1 91.88 102 ALA A C 1
ATOM 871 O O . ALA A 1 102 ? 1.897 37.312 15.211 1 91.88 102 ALA A O 1
ATOM 872 N N . ARG A 1 103 ? -0.067 36.312 15.273 1 93.12 103 ARG A N 1
ATOM 873 C CA . ARG A 1 103 ? -0.784 37.5 14.789 1 93.12 103 ARG A CA 1
ATOM 874 C C . ARG A 1 103 ? -1.181 38.406 15.945 1 93.12 103 ARG A C 1
ATOM 876 O O . ARG A 1 103 ? -1.276 39.625 15.773 1 93.12 103 ARG A O 1
ATOM 883 N N . TYR A 1 104 ? -1.309 37.781 17.172 1 94.56 104 TYR A N 1
ATOM 884 C CA . TYR A 1 104 ? -1.87 38.562 18.281 1 94.56 104 TYR A CA 1
ATOM 885 C C . TYR A 1 104 ? -0.984 38.469 19.516 1 94.56 104 TYR A C 1
ATOM 887 O O . TYR A 1 104 ? -0.294 37.469 19.719 1 94.56 104 TYR A O 1
ATOM 895 N N . GLN A 1 105 ? -1.054 39.531 20.266 1 94.69 105 GLN A N 1
ATOM 896 C CA . GLN A 1 105 ? -0.543 39.531 21.625 1 94.69 105 GLN A CA 1
ATOM 897 C C . GLN A 1 105 ? -1.668 39.75 22.625 1 94.69 105 GLN A C 1
ATOM 899 O O . GLN A 1 105 ? -2.373 40.781 22.562 1 94.69 105 GLN A O 1
ATOM 904 N N . PHE A 1 106 ? -1.789 38.812 23.547 1 96.25 106 PHE A N 1
ATOM 905 C CA . PHE A 1 106 ? -2.865 38.875 24.531 1 96.25 106 PHE A CA 1
ATOM 906 C C . PHE A 1 106 ? -2.338 39.375 25.875 1 96.25 106 PHE A C 1
ATOM 908 O O . PHE A 1 106 ? -1.449 38.75 26.453 1 96.25 106 PHE A O 1
ATOM 915 N N . ARG A 1 107 ? -2.83 40.469 26.297 1 95.06 107 ARG A N 1
ATOM 916 C CA . ARG A 1 107 ? -2.363 41.031 27.562 1 95.06 107 ARG A CA 1
ATOM 917 C C . ARG A 1 107 ? -2.785 40.156 28.734 1 95.06 107 ARG A C 1
ATOM 919 O O . ARG A 1 107 ? -3.93 39.688 28.797 1 95.06 107 ARG A O 1
ATOM 926 N N . SER A 1 108 ? -1.839 39.844 29.531 1 93.19 108 SER A N 1
ATOM 927 C CA . SER A 1 108 ? -2.117 39.094 30.75 1 93.19 108 SER A CA 1
ATOM 928 C C . SER A 1 108 ? -2.832 39.938 31.781 1 93.19 108 SER A C 1
ATOM 930 O O . SER A 1 108 ? -2.869 41.156 31.672 1 93.19 108 SER A O 1
ATOM 932 N N . ARG A 1 109 ? -3.459 39.25 32.781 1 88.56 109 ARG A N 1
ATOM 933 C CA . ARG A 1 109 ? -4.043 39.969 33.906 1 88.56 109 ARG A CA 1
ATOM 934 C C . ARG A 1 109 ? -2.957 40.438 34.875 1 88.56 109 ARG A C 1
ATOM 936 O O . ARG A 1 109 ? -3.184 41.344 35.656 1 88.56 109 ARG A O 1
ATOM 943 N N . SER A 1 110 ? -1.838 39.781 34.625 1 83.06 110 SER A N 1
ATOM 944 C CA . SER A 1 110 ? -0.757 40 35.594 1 83.06 110 SER A CA 1
ATOM 945 C C . SER A 1 110 ? 0.007 41.281 35.25 1 83.06 110 SER A C 1
ATOM 947 O O . SER A 1 110 ? 0.17 41.625 34.062 1 83.06 110 SER A O 1
ATOM 949 N N . HIS A 1 111 ? 0.396 42.094 36.25 1 80.56 111 HIS A N 1
ATOM 950 C CA . HIS A 1 111 ? 1.23 43.281 36.094 1 80.56 111 HIS A CA 1
ATOM 951 C C . HIS A 1 111 ? 2.697 42.969 36.344 1 80.56 111 HIS A C 1
ATOM 953 O O . HIS A 1 111 ? 3.523 43.875 36.469 1 80.56 111 HIS A O 1
ATOM 959 N N . VAL A 1 112 ? 2.975 41.719 36.406 1 84.06 112 VAL A N 1
ATOM 960 C CA . VAL A 1 112 ? 4.348 41.281 36.688 1 84.06 112 VAL A CA 1
ATOM 961 C C . VAL A 1 112 ? 5.199 41.5 35.438 1 84.06 112 VAL A C 1
ATOM 963 O O . VAL A 1 112 ? 4.809 41.062 34.344 1 84.06 112 VAL A O 1
ATOM 966 N N . PRO A 1 113 ? 6.316 42.188 35.625 1 85.94 113 PRO A N 1
ATOM 967 C CA . PRO A 1 113 ? 7.215 42.344 34.469 1 85.94 113 PRO A CA 1
ATOM 968 C C . PRO A 1 113 ? 7.602 41 33.844 1 85.94 113 PRO A C 1
ATOM 970 O O . PRO A 1 113 ? 7.891 40.062 34.562 1 85.94 113 PRO A O 1
ATOM 973 N N . GLY A 1 114 ? 7.527 40.812 32.594 1 81.81 114 GLY A N 1
ATOM 974 C CA . GLY A 1 114 ? 7.871 39.594 31.891 1 81.81 114 GLY A CA 1
ATOM 975 C C . GLY A 1 114 ? 6.68 38.688 31.641 1 81.81 114 GLY A C 1
ATOM 976 O O . GLY A 1 114 ? 6.805 37.656 30.984 1 81.81 114 GLY A O 1
ATOM 977 N N . ARG A 1 115 ? 5.672 39.031 32.281 1 87.5 115 ARG A N 1
ATOM 978 C CA . ARG A 1 115 ? 4.445 38.25 32.125 1 87.5 115 ARG A CA 1
ATOM 979 C C . ARG A 1 115 ? 3.299 39.125 31.656 1 87.5 115 ARG A C 1
ATOM 981 O O . ARG A 1 115 ? 2.154 38.969 32.062 1 87.5 115 ARG A O 1
ATOM 988 N N . GLU A 1 116 ? 3.65 40.094 30.766 1 91.88 116 GLU A N 1
ATOM 989 C CA . GLU A 1 116 ? 2.695 41.094 30.297 1 91.88 116 GLU A CA 1
ATOM 990 C C . GLU A 1 116 ? 1.751 40.5 29.25 1 91.88 116 GLU A C 1
ATOM 992 O O . GLU A 1 116 ? 0.627 40.969 29.078 1 91.88 116 GLU A O 1
ATOM 997 N N . TYR A 1 117 ? 2.295 39.406 28.719 1 93.69 117 TYR A N 1
ATOM 998 C CA . TYR A 1 117 ? 1.498 38.812 27.656 1 93.69 117 TYR A CA 1
ATOM 999 C C . TYR A 1 117 ? 1.334 37.312 27.906 1 93.69 117 TYR A C 1
ATOM 1001 O O . TYR A 1 117 ? 2.176 36.688 28.562 1 93.69 117 TYR A O 1
ATOM 1009 N N . LEU A 1 118 ? 0.221 36.781 27.359 1 94.19 118 LEU A N 1
ATOM 1010 C CA . LEU A 1 118 ? -0.055 35.375 27.5 1 94.19 118 LEU A CA 1
ATOM 1011 C C . LEU A 1 118 ? 0.961 34.531 26.734 1 94.19 118 LEU A C 1
ATOM 1013 O O . LEU A 1 118 ? 1.392 34.938 25.641 1 94.19 118 LEU A O 1
ATOM 1017 N N . SER A 1 119 ? 1.299 33.438 27.312 1 91.88 119 SER A N 1
ATOM 1018 C CA . SER A 1 119 ? 2.17 32.469 26.641 1 91.88 119 SER A CA 1
ATOM 1019 C C . SER A 1 119 ? 1.403 31.656 25.609 1 91.88 119 SER A C 1
ATOM 1021 O O . SER A 1 119 ? 0.172 31.703 25.562 1 91.88 119 SER A O 1
ATOM 1023 N N . TYR A 1 120 ? 2.102 30.891 24.844 1 92.56 120 TYR A N 1
ATOM 1024 C CA . TYR A 1 120 ? 1.494 30.016 23.859 1 92.56 120 TYR A CA 1
ATOM 1025 C C . TYR A 1 120 ? 0.592 28.984 24.531 1 92.56 120 TYR A C 1
ATOM 1027 O O . TYR A 1 120 ? -0.508 28.703 24.047 1 92.56 120 TYR A O 1
ATOM 1035 N N . ALA A 1 121 ? 1.028 28.438 25.594 1 92.94 121 ALA A N 1
ATOM 1036 C CA . ALA A 1 121 ? 0.265 27.438 26.328 1 92.94 121 ALA A CA 1
ATOM 1037 C C . ALA A 1 121 ? -1.085 27.984 26.781 1 92.94 121 ALA A C 1
ATOM 1039 O O . ALA A 1 121 ? -2.096 27.281 26.734 1 92.94 121 ALA A O 1
ATOM 1040 N N . THR A 1 122 ? -1.045 29.266 27.188 1 93.69 122 THR A N 1
ATOM 1041 C CA . THR A 1 122 ? -2.287 29.875 27.641 1 93.69 122 THR A CA 1
ATOM 1042 C C . THR A 1 122 ? -3.227 30.141 26.469 1 93.69 122 THR A C 1
ATOM 1044 O O . THR A 1 122 ? -4.441 29.969 26.594 1 93.69 122 THR A O 1
ATOM 1047 N N . VAL A 1 123 ? -2.621 30.547 25.359 1 94.19 123 VAL A N 1
ATOM 1048 C CA . VAL A 1 123 ? -3.418 30.734 24.141 1 94.19 123 VAL A CA 1
ATOM 1049 C C . VAL A 1 123 ? -4.102 29.422 23.766 1 94.19 123 VAL A C 1
ATOM 1051 O O . VAL A 1 123 ? -5.297 29.406 23.469 1 94.19 123 VAL A O 1
ATOM 1054 N N . LEU A 1 124 ? -3.393 28.312 23.844 1 94.38 124 LEU A N 1
ATOM 1055 C CA . LEU A 1 124 ? -3.938 27 23.562 1 94.38 124 LEU A CA 1
ATOM 1056 C C . LEU A 1 124 ? -5.109 26.672 24.484 1 94.38 124 LEU A C 1
ATOM 1058 O O . LEU A 1 124 ? -6.133 26.156 24.031 1 94.38 124 LEU A O 1
ATOM 1062 N N . THR A 1 125 ? -4.938 27.016 25.719 1 94.62 125 THR A N 1
ATOM 1063 C CA . THR A 1 125 ? -5.969 26.75 26.703 1 94.62 125 THR A CA 1
ATOM 1064 C C . THR A 1 125 ? -7.234 27.547 26.406 1 94.62 125 THR A C 1
ATOM 1066 O O . THR A 1 125 ? -8.344 27 26.484 1 94.62 125 THR A O 1
ATOM 1069 N N . TYR A 1 126 ? -7.047 28.766 26.062 1 94.06 126 TYR A N 1
ATOM 1070 C CA . TYR A 1 126 ? -8.195 29.609 25.719 1 94.06 126 TYR A CA 1
ATOM 1071 C C . TYR A 1 126 ? -8.93 29.047 24.516 1 94.06 126 TYR A C 1
ATOM 1073 O O . TYR A 1 126 ? -10.164 29.016 24.484 1 94.06 126 TYR A O 1
ATOM 1081 N N . PHE A 1 127 ? -8.211 28.594 23.531 1 94.88 127 PHE A N 1
ATOM 1082 C CA . PHE A 1 127 ? -8.805 28.047 22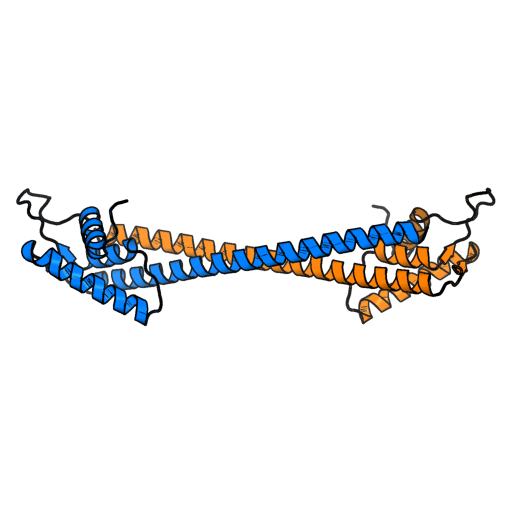.312 1 94.88 127 PHE A CA 1
ATOM 1083 C C . PHE A 1 127 ? -9.602 26.797 22.625 1 94.88 127 PHE A C 1
ATOM 1085 O O . PHE A 1 127 ? -10.734 26.641 22.172 1 94.88 127 PHE A O 1
ATOM 1092 N N . LYS A 1 128 ? -9.047 25.906 23.406 1 93 128 LYS A N 1
ATOM 1093 C CA . LYS A 1 128 ? -9.711 24.672 23.781 1 93 128 LYS A CA 1
ATOM 1094 C C . LYS A 1 128 ? -10.992 24.938 24.562 1 93 128 LYS A C 1
ATOM 1096 O O . LYS A 1 128 ? -12.008 24.281 24.344 1 93 128 LYS A O 1
ATOM 1101 N N . ARG A 1 129 ? -10.859 25.828 25.438 1 92.5 129 ARG A N 1
ATOM 1102 C CA . ARG A 1 129 ? -12.016 26.188 26.25 1 92.5 129 ARG A CA 1
ATOM 1103 C C . ARG A 1 129 ? -13.156 26.703 25.375 1 92.5 129 ARG A C 1
ATOM 1105 O O . ARG A 1 129 ? -14.312 26.297 25.562 1 92.5 129 ARG A O 1
ATOM 1112 N N . GLU A 1 130 ? -12.812 27.516 24.438 1 92.38 130 GLU A N 1
ATOM 1113 C CA . GLU A 1 130 ? -13.82 28.062 23.547 1 92.38 130 GLU A CA 1
ATOM 1114 C C . GLU A 1 130 ? -14.484 26.969 22.719 1 92.38 130 GLU A C 1
ATOM 1116 O O . GLU A 1 130 ? -15.672 27.062 22.391 1 92.38 130 GLU A O 1
ATOM 1121 N N . ARG A 1 131 ? -13.727 25.938 22.422 1 90.38 131 ARG A N 1
ATOM 1122 C CA . ARG A 1 131 ? -14.227 24.859 21.578 1 90.38 131 ARG A CA 1
ATOM 1123 C C . ARG A 1 131 ? -14.883 23.766 22.406 1 90.38 131 ARG A C 1
ATOM 1125 O O . ARG A 1 131 ? -15.352 22.75 21.859 1 90.38 131 ARG A O 1
ATOM 1132 N N . GLY A 1 132 ? -14.945 23.984 23.656 1 86.44 132 GLY A N 1
ATOM 1133 C CA . GLY A 1 132 ? -15.539 23 24.531 1 86.44 132 GLY A CA 1
ATOM 1134 C C . GLY A 1 132 ? -14.711 21.734 24.656 1 86.44 132 GLY A C 1
ATOM 1135 O O . GLY A 1 132 ? -15.25 20.641 24.891 1 86.44 132 GLY A O 1
ATOM 1136 N N . MET A 1 133 ? -13.453 21.797 24.297 1 75.62 133 MET A N 1
ATOM 1137 C CA . MET A 1 133 ? -12.57 20.625 24.375 1 75.62 133 MET A CA 1
ATOM 1138 C C . MET A 1 133 ? -12.094 20.422 25.812 1 75.62 133 MET A C 1
ATOM 1140 O O . MET A 1 133 ? -11.641 21.359 26.469 1 75.62 133 MET A O 1
ATOM 1144 N N . VAL A 1 134 ? -12.836 19.812 26.703 1 61.53 134 VAL A N 1
ATOM 1145 C CA . VAL A 1 134 ? -12.438 19.609 28.094 1 61.53 134 VAL A CA 1
ATOM 1146 C C . VAL A 1 134 ? -11.023 19.047 28.156 1 61.53 134 VAL A C 1
ATOM 1148 O O . VAL A 1 134 ? -10.602 18.297 27.266 1 61.53 134 VAL A O 1
ATOM 1151 N N . ASN A 1 135 ? -10.078 19.891 28.875 1 51.44 135 ASN A N 1
ATOM 1152 C CA . ASN A 1 135 ? -8.742 19.391 29.172 1 51.44 135 ASN A CA 1
ATOM 1153 C C . ASN A 1 135 ? -8.766 17.922 29.562 1 51.44 135 ASN A C 1
ATOM 1155 O O . ASN A 1 135 ? -9.445 17.531 30.516 1 51.44 135 ASN A O 1
ATOM 1159 N N . SER A 1 136 ? -8.961 17.047 28.594 1 40.03 136 SER A N 1
ATOM 1160 C CA . SER A 1 136 ? -8.719 15.703 29.125 1 40.03 136 SER A CA 1
ATOM 1161 C C . SER A 1 136 ? -7.285 15.562 29.625 1 40.03 136 SER A C 1
ATOM 1163 O O . SER A 1 136 ? -6.359 16.125 29.047 1 40.03 136 SER A O 1
ATOM 1165 N N . MET B 1 1 ? 9.812 35.188 18.969 1 59.16 1 MET B N 1
ATOM 1166 C CA . MET B 1 1 ? 8.805 34.156 19.266 1 59.16 1 MET B CA 1
ATOM 1167 C C . MET B 1 1 ? 8.234 33.562 17.984 1 59.16 1 MET B C 1
ATOM 1169 O O . MET B 1 1 ? 8.203 32.344 17.844 1 59.16 1 MET B O 1
ATOM 1173 N N . ILE B 1 2 ? 7.953 34.438 16.922 1 64.44 2 ILE B N 1
ATOM 1174 C CA . ILE B 1 2 ? 7.398 33.969 15.656 1 64.44 2 ILE B CA 1
ATOM 1175 C C . ILE B 1 2 ? 8.414 33.094 14.945 1 64.44 2 ILE B C 1
ATOM 1177 O O . ILE B 1 2 ? 8.07 32.031 14.422 1 64.44 2 ILE B O 1
ATOM 1181 N N . SER B 1 3 ? 9.68 33.344 15.258 1 72.44 3 SER B N 1
ATOM 1182 C CA . SER B 1 3 ? 10.711 32.656 14.492 1 72.44 3 SER B CA 1
ATOM 1183 C C . SER B 1 3 ? 10.867 31.203 14.961 1 72.44 3 SER B C 1
ATOM 1185 O O . SER B 1 3 ? 11.016 30.297 14.141 1 72.44 3 SER B O 1
ATOM 1187 N N . GLN B 1 4 ? 10.633 31 16.266 1 79.44 4 GLN B N 1
ATOM 1188 C CA . GLN B 1 4 ? 10.805 29.641 16.766 1 79.44 4 GLN B CA 1
ATOM 1189 C C . GLN B 1 4 ? 9.641 28.75 16.344 1 79.44 4 GLN B C 1
ATOM 1191 O O . GLN B 1 4 ? 9.844 27.594 15.945 1 79.44 4 GLN B O 1
ATOM 1196 N N . GLY B 1 5 ? 8.453 29.344 16.391 1 82.19 5 GLY B N 1
ATOM 1197 C CA . GLY B 1 5 ? 7.27 28.609 15.953 1 82.19 5 GLY B CA 1
ATOM 1198 C C . GLY B 1 5 ? 7.297 28.25 14.484 1 82.19 5 GLY B C 1
ATOM 1199 O O . GLY B 1 5 ? 6.957 27.125 14.109 1 82.19 5 GLY B O 1
ATOM 1200 N N . LYS B 1 6 ? 7.824 29.125 13.734 1 90.69 6 LYS B N 1
ATOM 1201 C CA . LYS B 1 6 ? 7.93 28.906 12.297 1 90.69 6 LYS B CA 1
ATOM 1202 C C . LYS B 1 6 ? 8.883 27.75 11.984 1 90.69 6 LYS B C 1
ATOM 1204 O O . LYS B 1 6 ? 8.578 26.891 11.164 1 90.69 6 LYS B O 1
ATOM 1209 N N . LYS B 1 7 ? 10.016 27.766 12.648 1 92.75 7 LYS B N 1
ATOM 1210 C CA . LYS B 1 7 ? 11.016 26.734 12.422 1 92.75 7 LYS B CA 1
ATOM 1211 C C . LYS B 1 7 ? 10.461 25.359 12.75 1 92.75 7 LYS B C 1
ATOM 1213 O O . LYS B 1 7 ? 10.742 24.375 12.039 1 92.75 7 LYS B O 1
ATOM 1218 N N . VAL B 1 8 ? 9.711 25.312 13.805 1 92.38 8 VAL B N 1
ATOM 1219 C CA . VAL B 1 8 ? 9.109 24.047 14.219 1 92.38 8 VAL B CA 1
ATOM 1220 C C . VAL B 1 8 ? 8.141 23.562 13.148 1 92.38 8 VAL B C 1
ATOM 1222 O O . VAL B 1 8 ? 8.133 22.375 12.805 1 92.38 8 VAL B O 1
ATOM 1225 N N . ILE B 1 9 ? 7.383 24.422 12.609 1 95.06 9 ILE B N 1
ATOM 1226 C CA . ILE B 1 9 ? 6.41 24.078 11.578 1 95.06 9 ILE B CA 1
ATOM 1227 C C . ILE B 1 9 ? 7.141 23.656 10.305 1 95.06 9 ILE B C 1
ATOM 1229 O O . ILE B 1 9 ? 6.734 22.688 9.648 1 95.06 9 ILE B O 1
ATOM 1233 N N . GLU B 1 10 ? 8.172 24.328 9.969 1 96.25 10 GLU B N 1
ATOM 1234 C CA . GLU B 1 10 ? 8.977 24 8.797 1 96.25 10 GLU B CA 1
ATOM 1235 C C . GLU B 1 10 ? 9.555 22.594 8.914 1 96.25 10 GLU B C 1
ATOM 1237 O O . GLU B 1 10 ? 9.531 21.812 7.949 1 96.25 10 GLU B O 1
ATOM 1242 N N . GLU B 1 11 ? 10.062 22.328 10.047 1 96.5 11 GLU B N 1
ATOM 1243 C CA . GLU B 1 11 ? 10.648 21 10.281 1 96.5 11 GLU B CA 1
ATOM 1244 C C . GLU B 1 11 ? 9.586 19.906 10.211 1 96.5 11 GLU B C 1
ATOM 1246 O O . GLU B 1 11 ? 9.82 18.844 9.633 1 96.5 11 GLU B O 1
ATOM 1251 N N . ARG B 1 12 ? 8.5 20.203 10.812 1 96.81 12 ARG B N 1
ATOM 1252 C CA . ARG B 1 12 ? 7.41 19.234 10.766 1 96.81 12 ARG B CA 1
ATOM 1253 C C . ARG B 1 12 ? 6.934 19.016 9.336 1 96.81 1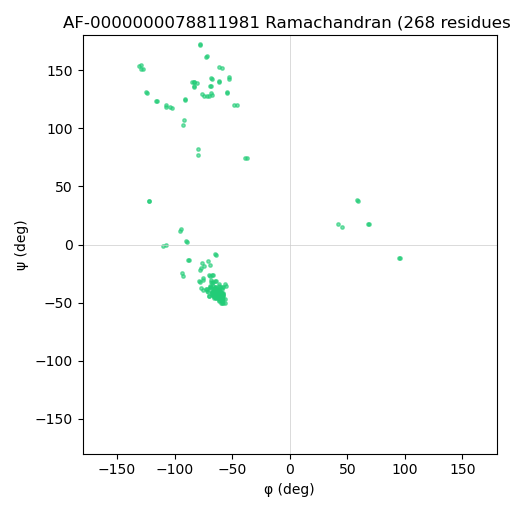2 ARG B C 1
ATOM 1255 O O . ARG B 1 12 ? 6.676 17.875 8.938 1 96.81 12 ARG B O 1
ATOM 1262 N N . LEU B 1 13 ? 6.828 20.047 8.633 1 97.94 13 LEU B N 1
ATOM 1263 C CA . LEU B 1 13 ? 6.418 19.969 7.234 1 97.94 13 LEU B CA 1
ATOM 1264 C C . LEU B 1 13 ? 7.391 19.094 6.438 1 97.94 13 LEU B C 1
ATOM 1266 O O . LEU B 1 13 ? 6.965 18.219 5.688 1 97.94 13 LEU B O 1
ATOM 1270 N N . GLN B 1 14 ? 8.656 19.328 6.605 1 97.94 14 GLN B N 1
ATOM 1271 C CA . GLN B 1 14 ? 9.664 18.547 5.895 1 97.94 14 GLN B CA 1
ATOM 1272 C C . GLN B 1 14 ? 9.57 17.062 6.246 1 97.94 14 GLN B C 1
ATOM 1274 O O . GLN B 1 14 ? 9.656 16.203 5.367 1 97.94 14 GLN B O 1
ATOM 1279 N N . ARG B 1 15 ? 9.375 16.812 7.484 1 98 15 ARG B N 1
ATOM 1280 C CA . ARG B 1 15 ? 9.242 15.422 7.934 1 98 15 ARG B CA 1
ATOM 1281 C C . ARG B 1 15 ? 8.031 14.75 7.297 1 98 15 ARG B C 1
ATOM 1283 O O . ARG B 1 15 ? 8.109 13.609 6.852 1 98 15 ARG B O 1
ATOM 1290 N N . LYS B 1 16 ? 6.965 15.461 7.258 1 98.31 16 LYS B N 1
ATOM 1291 C CA . LYS B 1 16 ? 5.746 14.898 6.691 1 98.31 16 LYS B CA 1
ATOM 1292 C C . LYS B 1 16 ? 5.879 14.711 5.18 1 98.31 16 LYS B C 1
ATOM 1294 O O . LYS B 1 16 ? 5.379 13.727 4.629 1 98.31 16 LYS B O 1
ATOM 1299 N N . ARG B 1 17 ? 6.547 15.609 4.559 1 98.19 17 ARG B N 1
ATOM 1300 C CA . ARG B 1 17 ? 6.809 15.445 3.133 1 98.19 17 ARG B CA 1
ATOM 1301 C C . ARG B 1 17 ? 7.648 14.203 2.861 1 98.19 17 ARG B C 1
ATOM 1303 O O . ARG B 1 17 ? 7.375 13.461 1.919 1 98.19 17 ARG B O 1
ATOM 1310 N N . GLU B 1 18 ? 8.617 13.992 3.66 1 98.25 18 GLU B N 1
ATOM 1311 C CA . GLU B 1 18 ? 9.438 12.789 3.543 1 98.25 18 GLU B CA 1
ATOM 1312 C C . GLU B 1 18 ? 8.617 11.531 3.801 1 98.25 18 GLU B C 1
ATOM 1314 O O . GLU B 1 18 ? 8.773 10.531 3.102 1 98.25 18 GLU B O 1
ATOM 1319 N N . GLN B 1 19 ? 7.809 11.688 4.785 1 98.25 19 GLN B N 1
ATOM 1320 C CA . GLN B 1 19 ? 6.914 10.578 5.082 1 98.25 19 GLN B CA 1
ATOM 1321 C C . GLN B 1 19 ? 6.023 10.25 3.885 1 98.25 19 GLN B C 1
ATOM 1323 O O . GLN B 1 19 ? 5.812 9.086 3.557 1 98.25 19 GLN B O 1
ATOM 1328 N N . CYS B 1 20 ? 5.547 11.234 3.221 1 97.69 20 CYS B N 1
ATOM 1329 C CA . CYS B 1 20 ? 4.699 11.047 2.049 1 97.69 20 CYS B CA 1
ATOM 1330 C C . CYS B 1 20 ? 5.453 10.336 0.936 1 97.69 20 CYS B C 1
ATOM 1332 O O . CYS B 1 20 ? 4.922 9.422 0.307 1 97.69 20 CYS B O 1
ATOM 1334 N N . ILE B 1 21 ? 6.664 10.703 0.755 1 97.88 21 ILE B N 1
ATOM 1335 C CA . ILE B 1 21 ? 7.492 10.102 -0.288 1 97.88 21 ILE B CA 1
ATOM 1336 C C . ILE B 1 21 ? 7.699 8.617 0.008 1 97.88 21 ILE B C 1
ATOM 1338 O O . ILE B 1 21 ? 7.512 7.773 -0.869 1 97.88 21 ILE B O 1
ATOM 1342 N N . HIS B 1 22 ? 8 8.359 1.237 1 98.31 22 HIS B N 1
ATOM 1343 C CA . HIS B 1 22 ? 8.234 6.977 1.633 1 98.31 22 HIS B CA 1
ATOM 1344 C C . HIS B 1 22 ? 6.957 6.145 1.506 1 98.31 22 HIS B C 1
ATOM 1346 O O . HIS B 1 22 ? 6.996 5.012 1.028 1 98.31 22 HIS B O 1
ATOM 1352 N N . GLN B 1 23 ? 5.875 6.762 1.863 1 98.06 23 GLN B N 1
ATOM 1353 C CA . GLN B 1 23 ? 4.594 6.074 1.752 1 98.06 23 GLN B CA 1
ATOM 1354 C C . GLN B 1 23 ? 4.25 5.781 0.295 1 98.06 23 GLN B C 1
ATOM 1356 O O . GLN B 1 23 ? 3.762 4.695 -0.026 1 98.06 23 GLN B O 1
ATOM 1361 N N . LYS B 1 24 ? 4.562 6.645 -0.544 1 97.62 24 LYS B N 1
ATOM 1362 C CA . LYS B 1 24 ? 4.309 6.457 -1.97 1 97.62 24 LYS B CA 1
ATOM 1363 C C . LYS B 1 24 ? 5.156 5.316 -2.529 1 97.62 24 LYS B C 1
ATOM 1365 O O . LYS B 1 24 ? 4.668 4.504 -3.32 1 97.62 24 LYS B O 1
ATOM 1370 N N . GLU B 1 25 ? 6.379 5.242 -2.158 1 97.75 25 GLU B N 1
ATOM 1371 C CA . GLU B 1 25 ? 7.266 4.164 -2.584 1 97.75 25 GLU B CA 1
ATOM 1372 C C . GLU B 1 25 ? 6.754 2.809 -2.107 1 97.75 25 GLU B C 1
ATOM 1374 O O . GLU B 1 25 ? 6.746 1.838 -2.867 1 97.75 25 GLU B O 1
ATOM 1379 N N . LYS B 1 26 ? 6.375 2.854 -0.864 1 97.88 26 LYS B N 1
ATOM 1380 C CA . LYS B 1 26 ? 5.848 1.618 -0.294 1 97.88 26 LYS B CA 1
ATOM 1381 C C . LYS B 1 26 ? 4.574 1.18 -1.015 1 97.88 26 LYS B C 1
ATOM 1383 O O . LYS B 1 26 ? 4.363 -0.013 -1.243 1 97.88 26 LYS B O 1
ATOM 1388 N N . LEU B 1 27 ? 3.783 2.1 -1.316 1 98.06 27 LEU B N 1
ATOM 1389 C CA . LEU B 1 27 ? 2.553 1.81 -2.045 1 98.06 27 LEU B CA 1
ATOM 1390 C C . LEU B 1 27 ? 2.859 1.178 -3.398 1 98.06 27 LEU B C 1
ATOM 1392 O O . LEU B 1 27 ? 2.234 0.186 -3.781 1 98.06 27 LEU B O 1
ATOM 1396 N N . GLU B 1 28 ? 3.824 1.691 -4.098 1 97.69 28 GLU B N 1
ATOM 1397 C CA . GLU B 1 28 ? 4.203 1.163 -5.406 1 97.69 28 GLU B CA 1
ATOM 1398 C C . GLU B 1 28 ? 4.754 -0.254 -5.289 1 97.69 28 GLU B C 1
ATOM 1400 O O . GLU B 1 28 ? 4.445 -1.118 -6.109 1 97.69 28 GLU B O 1
ATOM 1405 N N . GLN B 1 29 ? 5.523 -0.48 -4.285 1 97.62 29 GLN B N 1
ATOM 1406 C CA . GLN B 1 29 ? 6.051 -1.819 -4.047 1 97.62 29 GLN B CA 1
ATOM 1407 C C . GLN B 1 29 ? 4.926 -2.812 -3.77 1 97.62 29 GLN B C 1
ATOM 1409 O O . GLN B 1 29 ? 4.957 -3.943 -4.258 1 97.62 29 GLN B O 1
ATOM 1414 N N . MET B 1 30 ? 3.955 -2.344 -3.002 1 97.69 30 MET B N 1
ATOM 1415 C CA . MET B 1 30 ? 2.814 -3.195 -2.68 1 97.69 30 MET B CA 1
ATOM 1416 C C . MET B 1 30 ? 2.012 -3.529 -3.934 1 97.69 30 MET B C 1
ATOM 1418 O O . MET B 1 30 ? 1.574 -4.668 -4.113 1 97.69 30 MET B O 1
ATOM 1422 N N . LYS B 1 31 ? 1.886 -2.605 -4.789 1 97.62 31 LYS B N 1
ATOM 1423 C CA . LYS B 1 31 ? 1.172 -2.83 -6.043 1 97.62 31 LYS B CA 1
ATOM 1424 C C . LYS B 1 31 ? 1.879 -3.877 -6.898 1 97.62 31 LYS B C 1
ATOM 1426 O O . LYS B 1 31 ? 1.231 -4.742 -7.492 1 97.62 31 LYS B O 1
ATOM 1431 N N . CYS B 1 32 ? 3.162 -3.816 -6.957 1 97.12 32 CYS B N 1
ATOM 1432 C CA . CYS B 1 32 ? 3.947 -4.793 -7.707 1 97.12 32 CYS B CA 1
ATOM 1433 C C . CYS B 1 32 ? 3.773 -6.191 -7.133 1 97.12 32 CYS B C 1
ATOM 1435 O O . CYS B 1 32 ? 3.547 -7.148 -7.875 1 97.12 32 CYS B O 1
ATOM 1437 N N . THR B 1 33 ? 3.805 -6.215 -5.824 1 97.31 33 THR B N 1
ATOM 1438 C CA . THR B 1 33 ? 3.637 -7.5 -5.156 1 97.31 33 THR B CA 1
ATOM 1439 C C . THR B 1 33 ? 2.246 -8.07 -5.422 1 97.31 33 THR B C 1
ATOM 1441 O O . THR B 1 33 ? 2.1 -9.266 -5.684 1 97.31 33 THR B O 1
ATOM 1444 N N . MET B 1 34 ? 1.287 -7.238 -5.352 1 97.56 34 MET B N 1
ATOM 1445 C CA . MET B 1 34 ? -0.086 -7.668 -5.598 1 97.56 34 MET B CA 1
ATOM 1446 C C . MET B 1 34 ? -0.244 -8.195 -7.02 1 97.56 34 MET B C 1
ATOM 1448 O O . MET B 1 34 ? -0.912 -9.203 -7.238 1 97.56 34 MET B O 1
ATOM 1452 N N . ARG B 1 35 ? 0.332 -7.523 -7.996 1 96.19 35 ARG B N 1
ATOM 1453 C CA . ARG B 1 35 ? 0.274 -7.969 -9.383 1 96.19 35 ARG B CA 1
ATOM 1454 C C . ARG B 1 35 ? 0.885 -9.359 -9.539 1 96.19 35 ARG B C 1
ATOM 1456 O O . ARG B 1 35 ? 0.32 -10.219 -10.219 1 96.19 35 ARG B O 1
ATOM 1463 N N . LYS B 1 36 ? 1.993 -9.57 -8.898 1 95.31 36 LYS B N 1
ATOM 1464 C CA . LYS B 1 36 ? 2.645 -10.875 -8.953 1 95.31 36 LYS B CA 1
ATOM 1465 C C . LYS B 1 36 ? 1.75 -11.961 -8.367 1 95.31 36 LYS B C 1
ATOM 1467 O O . LYS B 1 36 ? 1.649 -13.062 -8.922 1 95.31 36 LYS B O 1
ATOM 1472 N N . THR B 1 37 ? 1.129 -11.609 -7.289 1 97.5 37 THR B N 1
ATOM 1473 C CA . THR B 1 37 ? 0.234 -12.578 -6.656 1 97.5 37 THR B CA 1
ATOM 1474 C C . THR B 1 37 ? -0.96 -12.875 -7.555 1 97.5 37 THR B C 1
ATOM 1476 O O . THR B 1 37 ? -1.362 -14.031 -7.695 1 97.5 37 THR B O 1
ATOM 1479 N N . GLU B 1 38 ? -1.466 -11.867 -8.148 1 96.88 38 GLU B N 1
ATOM 1480 C CA . GLU B 1 38 ? -2.598 -12.039 -9.055 1 96.88 38 GLU B CA 1
ATOM 1481 C C . GLU B 1 38 ? -2.215 -12.906 -10.25 1 96.88 38 GLU B C 1
ATOM 1483 O O . GLU B 1 38 ? -2.994 -13.758 -10.688 1 96.88 38 GLU B O 1
ATOM 1488 N N . GLU B 1 39 ? -1.091 -12.656 -10.75 1 94.94 39 GLU B N 1
ATOM 1489 C CA . GLU B 1 39 ? -0.594 -13.477 -11.844 1 94.94 39 GLU B CA 1
ATOM 1490 C C . GLU B 1 39 ? -0.472 -14.938 -11.43 1 94.94 39 GLU B C 1
ATOM 1492 O O . GLU B 1 39 ? -0.791 -15.836 -12.211 1 94.94 39 GLU B O 1
ATOM 1497 N N . GLU B 1 40 ? 0.002 -15.164 -10.25 1 95.81 40 GLU B N 1
ATOM 1498 C CA . GLU B 1 40 ? 0.114 -16.531 -9.75 1 95.81 40 GLU B CA 1
ATOM 1499 C C . GLU B 1 40 ? -1.259 -17.188 -9.617 1 95.81 40 GLU B C 1
ATOM 1501 O O . GLU B 1 40 ? -1.425 -18.359 -9.93 1 95.81 40 GLU B O 1
ATOM 1506 N N . VAL B 1 41 ? -2.188 -16.453 -9.156 1 97.38 41 VAL B N 1
ATOM 1507 C CA . VAL B 1 41 ? -3.553 -16.953 -9.062 1 97.38 41 VAL B CA 1
ATOM 1508 C C . VAL B 1 41 ? -4.047 -17.375 -10.445 1 97.38 41 VAL B C 1
ATOM 1510 O O . VAL B 1 41 ? -4.609 -18.453 -10.609 1 97.38 41 VAL B O 1
ATOM 1513 N N . GLU B 1 42 ? -3.824 -16.531 -11.43 1 96.25 42 GLU B N 1
ATOM 1514 C CA . GLU B 1 42 ? -4.246 -16.828 -12.797 1 96.25 42 GLU B CA 1
ATOM 1515 C C . GLU B 1 42 ? -3.588 -18.094 -13.312 1 96.25 42 GLU B C 1
ATOM 1517 O O . GLU B 1 42 ? -4.242 -18.938 -13.945 1 96.25 42 GLU B O 1
ATOM 1522 N N . GLN B 1 43 ? -2.336 -18.25 -13.047 1 95.81 43 GLN B N 1
ATOM 1523 C CA . GLN B 1 43 ? -1.615 -19.453 -13.445 1 95.81 43 GLN B CA 1
ATOM 1524 C C . GLN B 1 43 ? -2.242 -20.703 -12.828 1 95.81 43 GLN B C 1
ATOM 1526 O O . GLN B 1 43 ? -2.494 -21.688 -13.523 1 95.81 43 GLN B O 1
ATOM 1531 N N . LEU B 1 44 ? -2.436 -20.625 -11.586 1 96.94 44 LEU B N 1
ATOM 1532 C CA . LEU B 1 44 ? -2.971 -21.766 -10.852 1 96.94 44 LEU B CA 1
ATOM 1533 C C . LEU B 1 44 ? -4.379 -22.109 -11.328 1 96.94 44 LEU B C 1
ATOM 1535 O O . LEU B 1 44 ? -4.723 -23.297 -11.461 1 96.94 44 LEU B O 1
ATOM 1539 N N . GLU B 1 45 ? -5.152 -21.078 -11.539 1 96.94 45 GLU B N 1
ATOM 1540 C CA . GLU B 1 45 ? -6.492 -21.312 -12.07 1 96.94 45 GLU B CA 1
ATOM 1541 C C . GLU B 1 45 ? -6.438 -22.031 -13.414 1 96.94 45 GLU B C 1
ATOM 1543 O O . GLU B 1 45 ? -7.191 -22.969 -13.648 1 96.94 45 GLU B O 1
ATOM 1548 N N . TYR B 1 46 ? -5.605 -21.516 -14.273 1 94.94 46 TYR B N 1
ATOM 1549 C CA . TYR B 1 46 ? -5.453 -22.141 -15.586 1 94.94 46 TYR B CA 1
ATOM 1550 C C . TYR B 1 46 ? -5.055 -23.609 -15.453 1 94.94 46 TYR B C 1
ATOM 1552 O O . TYR B 1 46 ? -5.66 -24.484 -16.078 1 94.94 46 TYR B O 1
ATOM 1560 N N . VAL B 1 47 ? -4.039 -23.875 -14.672 1 94.75 47 VAL B N 1
ATOM 1561 C CA . VAL B 1 47 ? -3.523 -25.234 -14.484 1 94.75 47 VAL B CA 1
ATOM 1562 C C . VAL B 1 47 ? -4.613 -26.125 -13.891 1 94.75 47 VAL B C 1
ATOM 1564 O O . VAL B 1 47 ? -4.809 -27.25 -14.336 1 94.75 47 VAL B O 1
ATOM 1567 N N . LEU B 1 48 ? -5.289 -25.609 -12.883 1 96.12 48 LEU B N 1
ATOM 1568 C CA . LEU B 1 48 ? -6.379 -26.375 -12.289 1 96.12 48 LEU B CA 1
ATOM 1569 C C . LEU B 1 48 ? -7.441 -26.719 -13.328 1 96.12 48 LEU B C 1
ATOM 1571 O O . LEU B 1 48 ? -7.934 -27.844 -13.383 1 96.12 48 LEU B O 1
ATOM 1575 N N . HIS B 1 49 ? -7.754 -25.766 -14.156 1 95.5 49 HIS B N 1
ATOM 1576 C CA . HIS B 1 49 ? -8.727 -25.969 -15.227 1 95.5 49 HIS B CA 1
ATOM 1577 C C . HIS B 1 49 ? -8.273 -27.078 -16.172 1 95.5 49 HIS B C 1
ATOM 1579 O O . HIS B 1 49 ? -9.062 -27.938 -16.547 1 95.5 49 HIS B O 1
ATOM 1585 N N . GLU B 1 50 ? -7.016 -27.031 -16.562 1 92.75 50 GLU B N 1
ATOM 1586 C CA . GLU B 1 50 ? -6.469 -28.047 -17.469 1 92.75 50 GLU B CA 1
ATOM 1587 C C . GLU B 1 50 ? -6.508 -29.422 -16.828 1 92.75 50 GLU B C 1
ATOM 1589 O O . GLU B 1 50 ? -6.91 -30.406 -17.469 1 92.75 50 GLU B O 1
ATOM 1594 N N . ILE B 1 51 ? -6.152 -29.438 -15.602 1 93.06 51 ILE B N 1
ATOM 1595 C CA . ILE B 1 51 ? -6.125 -30.719 -14.898 1 93.06 51 ILE B CA 1
ATOM 1596 C C . ILE B 1 51 ? -7.543 -31.266 -14.781 1 93.06 51 ILE B C 1
ATOM 1598 O O . ILE B 1 51 ? -7.77 -32.469 -15 1 93.06 51 ILE B O 1
ATOM 1602 N N . GLU B 1 52 ? -8.461 -30.469 -14.445 1 93.25 52 GLU B N 1
ATOM 1603 C CA . GLU B 1 52 ? -9.859 -30.891 -14.336 1 93.25 52 GLU B CA 1
ATOM 1604 C C . GLU B 1 52 ? -10.398 -31.359 -15.68 1 93.25 52 GLU B C 1
ATOM 1606 O O . GLU B 1 52 ? -11.156 -32.344 -15.742 1 93.25 52 GLU B O 1
ATOM 1611 N N . HIS B 1 53 ? -10.008 -30.672 -16.719 1 93.31 53 HIS B N 1
ATOM 1612 C CA . HIS B 1 53 ? -10.422 -31.062 -18.062 1 93.31 53 HIS B CA 1
ATOM 1613 C C . HIS B 1 53 ? -9.906 -32.469 -18.406 1 93.31 53 HIS B C 1
ATOM 1615 O O . HIS B 1 53 ? -10.633 -33.281 -18.984 1 93.31 53 HIS B O 1
ATOM 1621 N N . ILE B 1 54 ? -8.688 -32.688 -18.031 1 90.88 54 ILE B N 1
ATOM 1622 C CA . ILE B 1 54 ? -8.078 -34 -18.266 1 90.88 54 ILE B CA 1
ATOM 1623 C C . ILE B 1 54 ? -8.82 -35.062 -17.469 1 90.88 54 ILE B C 1
ATOM 1625 O O . ILE B 1 54 ? -9.133 -36.125 -18 1 90.88 54 ILE B O 1
ATOM 1629 N N . GLU B 1 55 ? -9.148 -34.812 -16.297 1 89 55 GLU B N 1
ATOM 1630 C CA . GLU B 1 55 ? -9.859 -35.75 -15.445 1 89 55 GLU B CA 1
ATOM 1631 C C . GLU B 1 55 ? -11.258 -36.062 -15.992 1 89 55 GLU B C 1
ATOM 1633 O O . GLU B 1 55 ? -11.703 -37.188 -15.977 1 89 55 GLU B O 1
ATOM 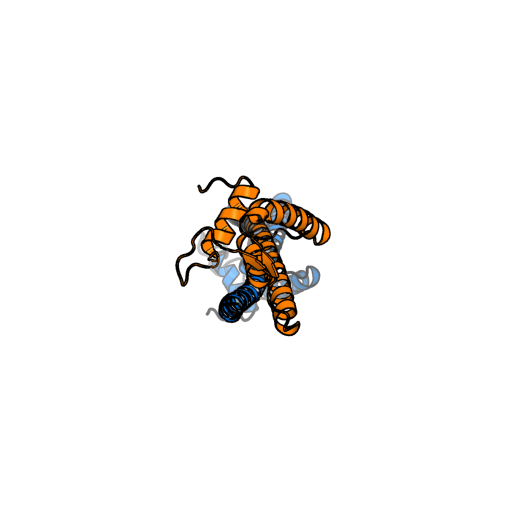1638 N N . LYS B 1 56 ? -11.859 -35.062 -16.375 1 90.62 56 LYS B N 1
ATOM 1639 C CA . LYS B 1 56 ? -13.227 -35.188 -16.859 1 90.62 56 LYS B CA 1
ATOM 1640 C C . LYS B 1 56 ? -13.281 -35.969 -18.172 1 90.62 56 LYS B C 1
ATOM 1642 O O . LYS B 1 56 ? -14.266 -36.625 -18.469 1 90.62 56 LYS B O 1
ATOM 1647 N N . SER B 1 57 ? -12.227 -35.781 -18.922 1 88.38 57 SER B N 1
ATOM 1648 C CA . SER B 1 57 ? -12.195 -36.469 -20.219 1 88.38 57 SER B CA 1
ATOM 1649 C C . SER B 1 57 ? -12.148 -37.969 -20.047 1 88.38 57 SER B C 1
ATOM 1651 O O . SER B 1 57 ? -12.508 -38.719 -20.969 1 88.38 57 SER B O 1
ATOM 1653 N N . LYS B 1 58 ? -11.992 -38.625 -18.938 1 82.25 58 LYS B N 1
ATOM 1654 C CA . LYS B 1 58 ? -11.898 -40.031 -18.625 1 82.25 58 LYS B CA 1
ATOM 1655 C C . LYS B 1 58 ? -11.023 -40.781 -19.641 1 82.25 58 LYS B C 1
ATOM 1657 O O . LYS B 1 58 ? -11.234 -41.938 -19.922 1 82.25 58 LYS B O 1
ATOM 1662 N N . ARG B 1 59 ? -10.258 -39.969 -20.328 1 82.44 59 ARG B N 1
ATOM 1663 C CA . ARG B 1 59 ? -9.32 -40.594 -21.266 1 82.44 59 ARG B CA 1
ATOM 1664 C C . ARG B 1 59 ? -8.055 -41.031 -20.547 1 82.44 59 ARG B C 1
ATOM 1666 O O . ARG B 1 59 ? -7.586 -40.375 -19.625 1 82.44 59 ARG B O 1
ATOM 1673 N N . GLU B 1 60 ? -7.582 -42.25 -20.844 1 86.88 60 GLU B N 1
ATOM 1674 C CA . GLU B 1 60 ? -6.309 -42.688 -20.297 1 86.88 60 GLU B CA 1
ATOM 1675 C C . GLU B 1 60 ? -5.16 -41.812 -20.75 1 86.88 60 GLU B C 1
ATOM 1677 O O . GLU B 1 60 ? -5.156 -41.312 -21.875 1 86.88 60 GLU B O 1
ATOM 1682 N N . PRO B 1 61 ? -4.215 -41.531 -19.812 1 88.44 61 PRO B N 1
ATOM 1683 C CA . PRO B 1 61 ? -3.043 -40.75 -20.203 1 88.44 61 PRO B CA 1
ATOM 1684 C C . PRO B 1 61 ? -2.336 -41.344 -21.438 1 88.44 61 PRO B C 1
ATOM 1686 O O . PRO B 1 61 ? -2.295 -42.562 -21.609 1 88.44 61 PRO B O 1
ATOM 1689 N N . ARG B 1 62 ? -1.901 -40.469 -22.188 1 93.19 62 ARG B N 1
ATOM 1690 C CA . ARG B 1 62 ? -1.136 -40.906 -23.344 1 93.19 62 ARG B CA 1
ATOM 1691 C C . ARG B 1 62 ? 0.218 -41.469 -22.938 1 93.19 62 ARG B C 1
ATOM 1693 O O . ARG B 1 62 ? 0.964 -40.844 -22.188 1 93.19 62 ARG B O 1
ATOM 1700 N N . VAL B 1 63 ? 0.476 -42.625 -23.406 1 95.06 63 VAL B N 1
ATOM 1701 C CA . VAL B 1 63 ? 1.732 -43.281 -23.062 1 95.06 63 VAL B CA 1
ATOM 1702 C C . VAL B 1 63 ? 2.801 -42.938 -24.094 1 95.06 63 VAL B C 1
ATOM 1704 O O . VAL B 1 63 ? 2.59 -43.094 -25.297 1 95.06 63 VAL B O 1
ATOM 1707 N N . ILE B 1 64 ? 3.924 -42.406 -23.625 1 96.81 64 ILE B N 1
ATOM 1708 C CA . ILE B 1 64 ? 5.035 -42.031 -24.484 1 96.81 64 ILE B CA 1
ATOM 1709 C C . ILE B 1 64 ? 6.191 -43 -24.312 1 96.81 64 ILE B C 1
ATOM 1711 O O . ILE B 1 64 ? 6.727 -43.156 -23.203 1 96.81 64 ILE B O 1
ATOM 1715 N N . PRO B 1 65 ? 6.547 -43.688 -25.422 1 95.75 65 PRO B N 1
ATOM 1716 C CA . PRO B 1 65 ? 7.703 -44.562 -25.328 1 95.75 65 PRO B CA 1
ATOM 1717 C C . PRO B 1 65 ? 8.984 -43.844 -24.938 1 95.75 65 PRO B C 1
ATOM 1719 O O . PRO B 1 65 ? 9.141 -42.656 -25.25 1 95.75 65 PRO B O 1
ATOM 1722 N N . ASN B 1 66 ? 9.914 -44.531 -24.297 1 94.44 66 ASN B N 1
ATOM 1723 C CA . ASN B 1 66 ? 11.156 -43.938 -23.828 1 94.44 66 ASN B CA 1
ATOM 1724 C C . ASN B 1 66 ? 11.93 -43.281 -24.953 1 94.44 66 ASN B C 1
ATOM 1726 O O . ASN B 1 66 ? 12.523 -42.188 -24.766 1 94.44 66 ASN B O 1
ATOM 1730 N N . ALA B 1 67 ? 11.852 -43.844 -26.109 1 94.19 67 ALA B N 1
ATOM 1731 C CA . ALA B 1 67 ? 12.633 -43.375 -27.25 1 94.19 67 ALA B CA 1
ATOM 1732 C C . ALA B 1 67 ? 12.125 -42 -27.734 1 94.19 67 ALA B C 1
ATOM 1734 O O . ALA B 1 67 ? 12.844 -41.281 -28.422 1 94.19 67 ALA B O 1
ATOM 1735 N N . GLU B 1 68 ? 10.984 -41.625 -27.375 1 96.31 68 GLU B N 1
ATOM 1736 C CA . GLU B 1 68 ? 10.359 -40.406 -27.906 1 96.31 68 GLU B CA 1
ATOM 1737 C C . GLU B 1 68 ? 10.328 -39.312 -26.875 1 96.31 68 GLU B C 1
ATOM 1739 O O . GLU B 1 68 ? 9.898 -38.188 -27.172 1 96.31 68 GLU B O 1
ATOM 1744 N N . ILE B 1 69 ? 10.812 -39.531 -25.703 1 95.06 69 ILE B N 1
ATOM 1745 C CA . ILE B 1 69 ? 10.641 -38.625 -24.578 1 95.06 69 ILE B CA 1
ATOM 1746 C C . ILE B 1 69 ? 11.297 -37.281 -24.906 1 95.06 69 ILE B C 1
ATOM 1748 O O . ILE B 1 69 ? 10.688 -36.219 -24.719 1 95.06 69 ILE B O 1
ATOM 1752 N N . SER B 1 70 ? 12.438 -37.312 -25.453 1 92.75 70 SER B N 1
ATOM 1753 C CA . SER B 1 70 ? 13.148 -36.094 -25.75 1 92.75 70 SER B CA 1
ATOM 1754 C C . SER B 1 70 ? 12.383 -35.219 -26.766 1 92.75 70 SER B C 1
ATOM 1756 O O . SER B 1 70 ? 12.234 -34.031 -26.578 1 92.75 70 SER B O 1
ATOM 1758 N N . ASN B 1 71 ? 11.883 -35.906 -27.766 1 95.38 71 ASN B N 1
ATOM 1759 C CA . ASN B 1 71 ? 11.141 -35.188 -28.797 1 95.38 71 ASN B CA 1
ATOM 1760 C C . ASN B 1 71 ? 9.852 -34.594 -28.25 1 95.38 71 ASN B C 1
ATOM 1762 O O . ASN B 1 71 ? 9.484 -33.469 -28.594 1 95.38 71 ASN B O 1
ATOM 1766 N N . VAL B 1 72 ? 9.242 -35.281 -27.453 1 96.5 72 VAL B N 1
ATOM 1767 C CA . VAL B 1 72 ? 7.98 -34.812 -26.891 1 96.5 72 VAL B CA 1
ATOM 1768 C C . VAL B 1 72 ? 8.227 -33.594 -25.984 1 96.5 72 VAL B C 1
ATOM 1770 O O . VAL B 1 72 ? 7.492 -32.625 -26.047 1 96.5 72 VAL B O 1
ATOM 1773 N N . PHE B 1 73 ? 9.297 -33.625 -25.188 1 96.19 73 PHE B N 1
ATOM 1774 C CA . PHE B 1 73 ? 9.578 -32.5 -24.312 1 96.19 73 PHE B CA 1
ATOM 1775 C C . PHE B 1 73 ? 9.977 -31.266 -25.109 1 96.19 73 PHE B C 1
ATOM 1777 O O . PHE B 1 73 ? 9.641 -30.141 -24.75 1 96.19 73 PHE B O 1
ATOM 1784 N N . ALA B 1 74 ? 10.68 -31.484 -26.156 1 95.38 74 ALA B N 1
ATOM 1785 C CA . ALA B 1 74 ? 11 -30.359 -27.031 1 95.38 74 ALA B CA 1
ATOM 1786 C C . ALA B 1 74 ? 9.727 -29.688 -27.547 1 95.38 74 ALA B C 1
ATOM 1788 O O . ALA B 1 74 ? 9.625 -28.453 -27.547 1 95.38 74 ALA B O 1
ATOM 1789 N N . SER B 1 75 ? 8.82 -30.531 -27.984 1 96 75 SER B N 1
ATOM 1790 C CA . SER B 1 75 ? 7.543 -30.016 -28.469 1 96 75 SER B CA 1
ATOM 1791 C C . SER B 1 75 ? 6.762 -29.328 -27.359 1 96 75 SER B C 1
ATOM 1793 O O . SER B 1 75 ? 6.223 -28.234 -27.562 1 96 75 SER B O 1
ATOM 1795 N N . LEU B 1 76 ? 6.723 -29.891 -26.219 1 95.19 76 LEU B N 1
ATOM 1796 C CA . LEU B 1 76 ? 5.984 -29.359 -25.094 1 95.19 76 LEU B CA 1
ATOM 1797 C C . LEU B 1 76 ? 6.551 -28 -24.672 1 95.19 76 LEU B C 1
ATOM 1799 O O . LEU B 1 76 ? 5.793 -27.078 -24.344 1 95.19 76 LEU B O 1
ATOM 1803 N N . CYS B 1 77 ? 7.848 -27.859 -24.688 1 93.38 77 CYS B N 1
ATOM 1804 C CA . CYS B 1 77 ? 8.477 -26.594 -24.328 1 93.38 77 CYS B CA 1
ATOM 1805 C C . CYS B 1 77 ? 8.109 -25.516 -25.328 1 93.38 77 CYS B C 1
ATOM 1807 O O . CYS B 1 77 ? 7.848 -24.375 -24.953 1 93.38 77 CYS B O 1
ATOM 1809 N N . ARG B 1 78 ? 8.047 -25.922 -26.547 1 94.19 78 ARG B N 1
ATOM 1810 C CA . ARG B 1 78 ? 7.633 -24.953 -27.562 1 94.19 78 ARG B CA 1
ATOM 1811 C C . ARG B 1 78 ? 6.176 -24.547 -27.375 1 94.19 78 ARG B C 1
ATOM 1813 O O . ARG B 1 78 ? 5.836 -23.375 -27.5 1 94.19 78 ARG B O 1
ATOM 1820 N N . GLU B 1 79 ? 5.387 -25.531 -27.109 1 92.5 79 GLU B N 1
ATOM 1821 C CA . GLU B 1 79 ? 3.98 -25.234 -26.844 1 92.5 79 GLU B CA 1
ATOM 1822 C C . GLU B 1 79 ? 3.826 -24.344 -25.609 1 92.5 79 GLU B C 1
ATOM 1824 O O . GLU B 1 79 ? 2.979 -23.453 -25.594 1 92.5 79 GLU B O 1
ATOM 1829 N N . PHE B 1 80 ? 4.598 -24.656 -24.766 1 90 80 PHE B N 1
ATOM 1830 C CA . PHE B 1 80 ? 4.598 -23.875 -23.547 1 90 80 PHE B CA 1
ATOM 1831 C C . PHE B 1 80 ? 4.941 -22.422 -23.828 1 90 80 PHE B C 1
ATOM 1833 O O . PHE B 1 80 ? 4.273 -21.5 -23.344 1 90 80 PHE B O 1
ATOM 1840 N N . ASP B 1 81 ? 5.91 -22.172 -24.516 1 92.25 81 ASP B N 1
ATOM 1841 C CA . ASP B 1 81 ? 6.297 -20.812 -24.906 1 92.25 81 ASP B CA 1
ATOM 1842 C C . ASP B 1 81 ? 5.176 -20.125 -25.656 1 92.25 81 ASP B C 1
ATOM 1844 O O . ASP B 1 81 ? 4.871 -18.953 -25.406 1 92.25 81 ASP B O 1
ATOM 1848 N N . TYR B 1 82 ? 4.637 -20.844 -26.5 1 93.62 82 TYR B N 1
ATOM 1849 C CA . TYR B 1 82 ? 3.539 -20.297 -27.281 1 93.62 82 TYR B CA 1
ATOM 1850 C C . TYR B 1 82 ? 2.369 -19.906 -26.391 1 93.62 82 TYR B C 1
ATOM 1852 O O . TYR B 1 82 ? 1.818 -18.812 -26.531 1 93.62 82 TYR B O 1
ATOM 1860 N N . LEU B 1 83 ? 2.016 -20.797 -25.484 1 90.5 83 LEU B N 1
ATOM 1861 C CA . LEU B 1 83 ? 0.888 -20.562 -24.594 1 90.5 83 LEU B CA 1
ATOM 1862 C C . LEU B 1 83 ? 1.139 -19.344 -23.719 1 90.5 83 LEU B C 1
ATOM 1864 O O . LEU B 1 83 ? 0.244 -18.531 -23.516 1 90.5 83 LEU B O 1
ATOM 1868 N N . GLN B 1 84 ? 2.309 -19.266 -23.219 1 91.81 84 GLN B N 1
ATOM 1869 C CA . GLN B 1 84 ? 2.658 -18.125 -22.375 1 91.81 84 GLN B CA 1
ATOM 1870 C C . GLN B 1 84 ? 2.527 -16.812 -23.156 1 91.81 84 GLN B C 1
ATOM 1872 O O . GLN B 1 84 ? 2.018 -15.82 -22.625 1 91.81 84 GLN B O 1
ATOM 1877 N N . HIS B 1 85 ? 2.959 -16.844 -24.297 1 93.38 85 HIS B N 1
ATOM 1878 C CA . HIS B 1 85 ? 2.861 -15.672 -25.156 1 93.38 85 HIS B CA 1
ATOM 1879 C C . HIS B 1 85 ? 1.405 -15.328 -25.469 1 93.38 85 HIS B C 1
ATOM 1881 O O . HIS B 1 85 ? 1.002 -14.172 -25.359 1 93.38 85 HIS B O 1
ATOM 1887 N N . ARG B 1 86 ? 0.677 -16.25 -25.781 1 91.56 86 ARG B N 1
ATOM 1888 C CA . ARG B 1 86 ? -0.724 -16.062 -26.141 1 91.56 86 ARG B CA 1
ATOM 1889 C C . ARG B 1 86 ? -1.523 -15.531 -24.953 1 91.56 86 ARG B C 1
ATOM 1891 O O . 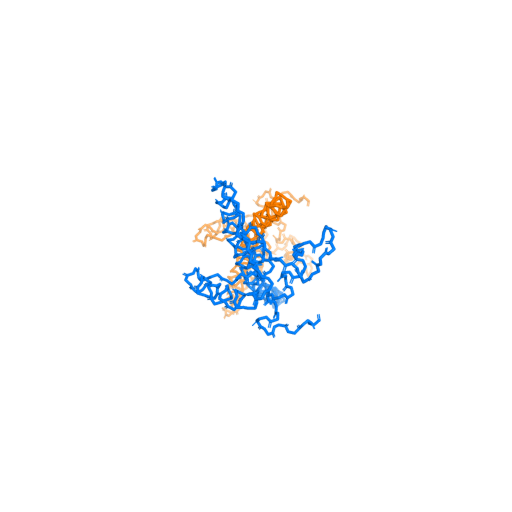ARG B 1 86 ? -2.357 -14.633 -25.109 1 91.56 86 ARG B O 1
ATOM 1898 N N . LEU B 1 87 ? -1.217 -16.109 -23.781 1 90.81 87 LEU B N 1
ATOM 1899 C CA . LEU B 1 87 ? -1.976 -15.766 -22.578 1 90.81 87 LEU B CA 1
ATOM 1900 C C . LEU B 1 87 ? -1.362 -14.562 -21.875 1 90.81 87 LEU B C 1
ATOM 1902 O O . LEU B 1 87 ? -1.966 -14.008 -20.953 1 90.81 87 LEU B O 1
ATOM 1906 N N . LYS B 1 88 ? -0.138 -14.266 -22.328 1 90.94 88 LYS B N 1
ATOM 1907 C CA . LYS B 1 88 ? 0.605 -13.195 -21.672 1 90.94 88 LYS B CA 1
ATOM 1908 C C . LYS B 1 88 ? 0.795 -13.5 -20.188 1 90.94 88 LYS B C 1
ATOM 1910 O O . LYS B 1 88 ? 0.563 -12.641 -19.344 1 90.94 88 LYS B O 1
ATOM 1915 N N . LEU B 1 89 ? 1.038 -14.758 -19.859 1 89.56 89 LEU B N 1
ATOM 1916 C CA . LEU B 1 89 ? 1.296 -15.25 -18.516 1 89.56 89 LEU B CA 1
ATOM 1917 C C . LEU B 1 89 ? 2.619 -16 -18.453 1 89.56 89 LEU B C 1
ATOM 1919 O O . LEU B 1 89 ? 2.939 -16.781 -19.359 1 89.56 89 LEU B O 1
ATOM 1923 N N . PHE B 1 90 ? 3.41 -15.641 -17.469 1 88.5 90 PHE B N 1
ATOM 1924 C CA . PHE B 1 90 ? 4.645 -16.391 -17.25 1 88.5 90 PHE B CA 1
ATOM 1925 C C . PHE B 1 90 ? 4.43 -17.516 -16.25 1 88.5 90 PHE B C 1
ATOM 1927 O O . PHE B 1 90 ? 4.398 -17.281 -15.039 1 88.5 90 PHE B O 1
ATOM 1934 N N . PHE B 1 91 ? 4.41 -18.75 -16.812 1 90.81 91 PHE B N 1
ATOM 1935 C CA . PHE B 1 91 ? 4.133 -19.906 -15.961 1 90.81 91 PHE B CA 1
ATOM 1936 C C . PHE B 1 91 ? 5.402 -20.391 -15.289 1 90.81 91 PHE B C 1
ATOM 1938 O O . PHE B 1 91 ? 6.465 -20.453 -15.906 1 90.81 91 PHE B O 1
ATOM 1945 N N . LYS B 1 92 ? 5.199 -20.734 -14.07 1 90.69 92 LYS B N 1
ATOM 1946 C CA . LYS B 1 92 ? 6.25 -21.516 -13.414 1 90.69 92 LYS B CA 1
ATOM 1947 C C . LYS B 1 92 ? 6.34 -22.922 -14 1 90.69 92 LYS B C 1
ATOM 1949 O O . LYS B 1 92 ? 5.316 -23.562 -14.234 1 90.69 92 LYS B O 1
ATOM 1954 N N . TYR B 1 93 ? 7.531 -23.328 -14.219 1 90.94 93 TYR B N 1
ATOM 1955 C CA . TYR B 1 93 ? 7.707 -24.594 -14.914 1 90.94 93 TYR B CA 1
ATOM 1956 C C . TYR B 1 93 ? 7.102 -25.734 -14.117 1 90.94 93 TYR B C 1
ATOM 1958 O O . TYR B 1 93 ? 6.562 -26.688 -14.688 1 90.94 93 TYR B O 1
ATOM 1966 N N . LYS B 1 94 ? 7.133 -25.688 -12.812 1 92.19 94 LYS B N 1
ATOM 1967 C CA . LYS B 1 94 ? 6.562 -26.734 -11.977 1 92.19 94 LYS B CA 1
ATOM 1968 C C . LYS B 1 94 ? 5.074 -26.906 -12.258 1 92.19 94 LYS B C 1
ATOM 1970 O O . LYS B 1 94 ? 4.562 -28.031 -12.258 1 92.19 94 LYS B O 1
ATOM 1975 N N . LEU B 1 95 ? 4.422 -25.797 -12.523 1 93.19 95 LEU B N 1
ATOM 1976 C CA . LEU B 1 95 ? 2.992 -25.844 -12.812 1 93.19 95 LEU B CA 1
ATOM 1977 C C . LEU B 1 95 ? 2.729 -26.484 -14.172 1 93.19 95 LEU B C 1
ATOM 1979 O O . LEU B 1 95 ? 1.806 -27.281 -14.32 1 93.19 95 LEU B O 1
ATOM 1983 N N . VAL B 1 96 ? 3.547 -26.141 -15.078 1 92.69 96 VAL B N 1
ATOM 1984 C CA . VAL B 1 96 ? 3.438 -26.719 -16.406 1 92.69 96 VAL B CA 1
ATOM 1985 C C . VAL B 1 96 ? 3.646 -28.234 -16.344 1 92.69 96 VAL B C 1
ATOM 1987 O O . VAL B 1 96 ? 2.896 -29 -16.938 1 92.69 96 VAL B O 1
ATOM 1990 N N . CYS B 1 97 ? 4.586 -28.594 -15.516 1 94.12 97 CYS B N 1
ATOM 1991 C CA . CYS B 1 97 ? 4.93 -30.016 -15.406 1 94.12 97 CYS B CA 1
ATOM 1992 C C . CYS B 1 97 ? 3.803 -30.797 -14.734 1 94.12 97 CYS B C 1
ATOM 1994 O O . CYS B 1 97 ? 3.621 -31.984 -15 1 94.12 97 CYS B O 1
ATOM 1996 N N . GLU B 1 98 ? 3.041 -30.094 -13.906 1 93.75 98 GLU B N 1
ATOM 1997 C CA . GLU B 1 98 ? 1.863 -30.734 -13.328 1 93.75 98 GLU B CA 1
ATOM 1998 C C . GLU B 1 98 ? 0.876 -31.156 -14.414 1 93.75 98 GLU B C 1
ATOM 2000 O O . GLU B 1 98 ? 0.328 -32.25 -14.375 1 93.75 98 GLU B O 1
ATOM 2005 N N . VAL B 1 99 ? 0.696 -30.312 -15.359 1 93.31 99 VAL B N 1
ATOM 2006 C CA . VAL B 1 99 ? -0.23 -30.594 -16.453 1 93.31 99 VAL B CA 1
ATOM 2007 C C . VAL B 1 99 ? 0.336 -31.703 -17.344 1 93.31 99 VAL B C 1
ATOM 2009 O O . VAL B 1 99 ? -0.375 -32.656 -17.703 1 93.31 99 VAL B O 1
ATOM 2012 N N . ILE B 1 100 ? 1.604 -31.609 -17.656 1 94.31 100 ILE B N 1
ATOM 2013 C CA . ILE B 1 100 ? 2.271 -32.625 -18.484 1 94.31 100 ILE B CA 1
ATOM 2014 C C . ILE B 1 100 ? 2.174 -34 -17.828 1 94.31 100 ILE B C 1
ATOM 2016 O O . ILE B 1 100 ? 1.839 -34.969 -18.484 1 94.31 100 ILE B O 1
ATOM 2020 N N . PHE B 1 101 ? 2.432 -33.969 -16.594 1 93.75 101 PHE B N 1
ATOM 2021 C CA . PHE B 1 101 ? 2.438 -35.219 -15.828 1 93.75 101 PHE B CA 1
ATOM 2022 C C . PHE B 1 101 ? 1.034 -35.812 -15.75 1 93.75 101 PHE B C 1
ATOM 2024 O O . PHE B 1 101 ? 0.871 -37.031 -15.695 1 93.75 101 PHE B O 1
ATOM 2031 N N . ALA B 1 102 ? 0.051 -35 -15.734 1 92.12 102 ALA B N 1
ATOM 2032 C CA . ALA B 1 102 ? -1.339 -35.469 -15.688 1 92.12 102 ALA B CA 1
ATOM 2033 C C . ALA B 1 102 ? -1.783 -36 -17.047 1 92.12 102 ALA B C 1
ATOM 2035 O O . ALA B 1 102 ? -2.59 -36.938 -17.109 1 92.12 102 ALA B O 1
ATOM 2036 N N . ARG B 1 103 ? -1.237 -35.5 -18.078 1 93.31 103 ARG B N 1
ATOM 2037 C CA . ARG B 1 103 ? -1.713 -35.812 -19.438 1 93.31 103 ARG B CA 1
ATOM 2038 C C . ARG B 1 103 ? -0.94 -37 -20.031 1 93.31 103 ARG B C 1
ATOM 2040 O O . ARG B 1 103 ? -1.479 -37.75 -20.844 1 93.31 103 ARG B O 1
ATOM 2047 N N . TYR B 1 104 ? 0.323 -37.156 -19.531 1 94.75 104 TYR B N 1
ATOM 2048 C CA . TYR B 1 104 ? 1.19 -38.156 -20.188 1 94.75 104 TYR B CA 1
ATOM 2049 C C . TYR B 1 104 ? 1.774 -39.125 -19.172 1 94.75 104 TYR B C 1
ATOM 2051 O O . TYR B 1 104 ? 1.978 -38.781 -18.016 1 94.75 104 TYR B O 1
ATOM 2059 N N . GLN B 1 105 ? 2.018 -40.312 -19.688 1 94.69 105 GLN B N 1
ATOM 2060 C CA . GLN B 1 105 ? 2.85 -41.312 -19.016 1 94.69 105 GLN B CA 1
ATOM 2061 C C . GLN B 1 105 ? 4.105 -41.594 -19.828 1 94.69 105 GLN B C 1
ATOM 2063 O O . GLN B 1 105 ? 4.02 -42.031 -20.969 1 94.69 105 GLN B O 1
ATOM 2068 N N . PHE B 1 106 ? 5.242 -41.406 -19.172 1 96.25 106 PHE B N 1
ATOM 2069 C CA . PHE B 1 106 ? 6.508 -41.594 -19.859 1 96.25 106 PHE B CA 1
ATOM 2070 C C . PHE B 1 106 ? 7.145 -42.906 -19.438 1 96.25 106 PHE B C 1
ATOM 2072 O O . PHE B 1 106 ? 7.402 -43.156 -18.25 1 96.25 106 PHE B O 1
ATOM 2079 N N . ARG B 1 107 ? 7.316 -43.75 -20.391 1 95.12 107 ARG B N 1
ATOM 2080 C CA . ARG B 1 107 ? 7.879 -45.062 -20.094 1 95.12 107 ARG B CA 1
ATOM 2081 C C . ARG B 1 107 ? 9.344 -44.969 -19.672 1 95.12 107 ARG B C 1
ATOM 2083 O O . ARG B 1 107 ? 10.109 -44.219 -20.281 1 95.12 107 ARG B O 1
ATOM 2090 N N . SER B 1 108 ? 9.625 -45.594 -18.594 1 93.31 108 SER B N 1
ATOM 2091 C CA . SER B 1 108 ? 11.008 -45.625 -18.109 1 93.31 108 SER B CA 1
ATOM 2092 C C . SER B 1 108 ? 11.867 -46.531 -18.969 1 93.31 108 SER B C 1
ATOM 2094 O O . SER B 1 108 ? 11.344 -47.344 -19.75 1 93.31 108 SER B O 1
ATOM 2096 N N . ARG B 1 109 ? 13.203 -46.344 -18.875 1 88.38 109 ARG B N 1
ATOM 2097 C CA . ARG B 1 109 ? 14.148 -47.281 -19.516 1 88.38 109 ARG B CA 1
ATOM 2098 C C . ARG B 1 109 ? 14.227 -48.594 -18.75 1 88.38 109 ARG B C 1
ATOM 2100 O O . ARG B 1 109 ? 14.617 -49.625 -19.328 1 88.38 109 ARG B O 1
ATOM 2107 N N . SER B 1 110 ? 13.766 -48.406 -17.547 1 83.06 110 SER B N 1
ATOM 2108 C CA . SER B 1 110 ? 13.922 -49.562 -16.656 1 83.06 110 SER B CA 1
ATOM 2109 C C . SER B 1 110 ? 12.805 -50.562 -16.844 1 83.06 110 SER B C 1
ATOM 2111 O O . SER B 1 110 ? 11.664 -50.188 -17.125 1 83.06 110 SER B O 1
ATOM 2113 N N . HIS B 1 111 ? 13.102 -51.844 -16.828 1 80.25 111 HIS B N 1
ATOM 2114 C CA . HIS B 1 111 ? 12.133 -52.938 -16.875 1 80.25 111 HIS B CA 1
ATOM 2115 C C . HIS B 1 111 ? 11.773 -53.438 -15.484 1 80.25 111 HIS B C 1
ATOM 2117 O O . HIS B 1 111 ? 11.148 -54.5 -15.336 1 80.25 111 HIS B O 1
ATOM 2123 N N . VAL B 1 112 ? 12.156 -52.656 -14.523 1 83.69 112 VAL B N 1
ATOM 2124 C CA . VAL B 1 112 ? 11.875 -53.062 -13.148 1 83.69 112 VAL B CA 1
ATOM 2125 C C . VAL B 1 112 ? 10.398 -52.812 -12.836 1 83.69 112 VAL B C 1
ATOM 2127 O O . VAL B 1 112 ? 9.859 -51.75 -13.125 1 83.69 112 VAL B O 1
ATOM 2130 N N . PRO B 1 113 ? 9.758 -53.875 -12.305 1 85.88 113 PRO B N 1
ATOM 2131 C CA . PRO B 1 113 ? 8.359 -53.719 -11.914 1 85.88 113 PRO B CA 1
ATOM 2132 C C . PRO B 1 113 ? 8.172 -52.531 -10.953 1 85.88 113 PRO B C 1
ATOM 2134 O O . PRO B 1 113 ? 8.961 -52.344 -10.023 1 85.88 113 PRO B O 1
ATOM 2137 N N . GLY B 1 114 ? 7.273 -51.656 -11.164 1 81.56 114 GLY B N 1
ATOM 2138 C CA . GLY B 1 114 ? 6.996 -50.5 -10.328 1 81.56 114 GLY B CA 1
ATOM 2139 C C . GLY B 1 114 ? 7.688 -49.219 -10.797 1 81.56 114 GLY B C 1
ATOM 2140 O O . GLY B 1 114 ? 7.488 -48.156 -10.227 1 81.56 114 GLY B O 1
ATOM 2141 N N . ARG B 1 115 ? 8.539 -49.438 -11.656 1 87.44 115 ARG B N 1
ATOM 2142 C CA . ARG B 1 115 ? 9.281 -48.312 -12.211 1 87.44 115 ARG B CA 1
ATOM 2143 C C . ARG B 1 115 ? 9.117 -48.219 -13.727 1 87.44 115 ARG B C 1
ATOM 2145 O O . ARG B 1 115 ? 10.062 -47.906 -14.438 1 87.44 11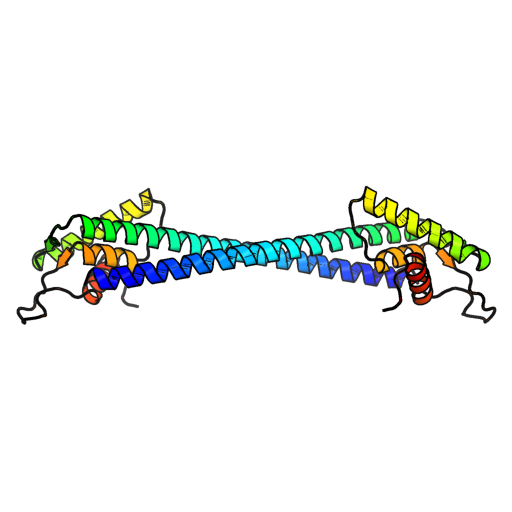5 ARG B O 1
ATOM 2152 N N . GLU B 1 116 ? 7.902 -48.531 -14.156 1 91.81 116 GLU B N 1
ATOM 2153 C CA . GLU B 1 116 ? 7.609 -48.625 -15.586 1 91.81 116 GLU B CA 1
ATOM 2154 C C . GLU B 1 116 ? 7.453 -47.25 -16.188 1 91.81 116 GLU B C 1
ATOM 2156 O O . GLU B 1 116 ? 7.684 -47.062 -17.391 1 91.81 116 GLU B O 1
ATOM 2161 N N . TYR B 1 117 ? 7.148 -46.375 -15.242 1 93.44 117 TYR B N 1
ATOM 2162 C CA . TYR B 1 117 ? 6.918 -45.031 -15.727 1 93.44 117 TYR B CA 1
ATOM 2163 C C . TYR B 1 117 ? 7.742 -44.031 -14.938 1 93.44 117 TYR B C 1
ATOM 2165 O O . TYR B 1 117 ? 8.086 -44.25 -13.773 1 93.44 117 TYR B O 1
ATOM 2173 N N . LEU B 1 118 ? 8.023 -42.906 -15.617 1 94.12 118 LEU B N 1
ATOM 2174 C CA . LEU B 1 118 ? 8.789 -41.844 -14.977 1 94.12 118 LEU B CA 1
ATOM 2175 C C . LEU B 1 118 ? 7.988 -41.188 -13.859 1 94.12 118 LEU B C 1
ATOM 2177 O O . LEU B 1 118 ? 6.77 -41.031 -13.977 1 94.12 118 LEU B O 1
ATOM 2181 N N . SER B 1 119 ? 8.688 -40.844 -12.82 1 91.88 119 SER B N 1
ATOM 2182 C CA . SER B 1 119 ? 8.086 -40.094 -11.727 1 91.88 119 SER B CA 1
ATOM 2183 C C . SER B 1 119 ? 7.941 -38.625 -12.07 1 91.88 119 SER B C 1
ATOM 2185 O O . SER B 1 119 ? 8.492 -38.156 -13.078 1 91.88 119 SER B O 1
ATOM 2187 N N . TYR B 1 120 ? 7.277 -37.875 -11.234 1 92.5 120 TYR B N 1
ATOM 2188 C CA . TYR B 1 120 ? 7.121 -36.438 -11.406 1 92.5 120 TYR B CA 1
ATOM 2189 C C . TYR B 1 120 ? 8.477 -35.75 -11.375 1 92.5 120 TYR B C 1
ATOM 2191 O O . TYR B 1 120 ? 8.734 -34.844 -12.18 1 92.5 120 TYR B O 1
ATOM 2199 N N . ALA B 1 121 ? 9.305 -36.156 -10.484 1 93 121 ALA B N 1
ATOM 2200 C CA . ALA B 1 121 ? 10.633 -35.531 -10.344 1 93 121 ALA B CA 1
ATOM 2201 C C . ALA B 1 121 ? 11.438 -35.688 -11.625 1 93 121 ALA B C 1
ATOM 2203 O O . ALA B 1 121 ? 12.164 -34.781 -12.016 1 93 121 ALA B O 1
ATOM 2204 N N . THR B 1 122 ? 11.258 -36.844 -12.266 1 93.5 122 THR B N 1
ATOM 2205 C CA . THR B 1 122 ? 12 -37.094 -13.5 1 93.5 122 THR B CA 1
ATOM 2206 C C . THR B 1 122 ? 11.438 -36.25 -14.633 1 93.5 122 THR B C 1
ATOM 2208 O O . THR B 1 122 ? 12.188 -35.75 -15.469 1 93.5 122 THR B O 1
ATOM 2211 N N . VAL B 1 123 ? 10.109 -36.125 -14.625 1 94.19 123 VAL B N 1
ATOM 2212 C CA . VAL B 1 123 ? 9.477 -35.25 -15.617 1 94.19 123 VAL B CA 1
ATOM 2213 C C . VAL B 1 123 ? 10 -33.844 -15.469 1 94.19 123 VAL B C 1
ATOM 2215 O O . VAL B 1 123 ? 10.352 -33.188 -16.469 1 94.19 123 VAL B O 1
ATOM 2218 N N . LEU B 1 124 ? 10.117 -33.344 -14.25 1 94.31 124 LEU B N 1
ATOM 2219 C CA . LEU B 1 124 ? 10.648 -32.031 -13.977 1 94.31 124 LEU B CA 1
ATOM 2220 C C . LEU B 1 124 ? 12.062 -31.875 -14.508 1 94.31 124 LEU B C 1
ATOM 2222 O O . LEU B 1 124 ? 12.406 -30.844 -15.109 1 94.31 124 LEU B O 1
ATOM 2226 N N . THR B 1 125 ? 12.82 -32.875 -14.312 1 94.5 125 THR B N 1
ATOM 2227 C CA . THR B 1 125 ? 14.211 -32.875 -14.75 1 94.5 125 THR B CA 1
ATOM 2228 C C . THR B 1 125 ? 14.297 -32.781 -16.266 1 94.5 125 THR B C 1
ATOM 2230 O O . THR B 1 125 ? 15.094 -32.031 -16.812 1 94.5 125 THR B O 1
ATOM 2233 N N . TYR B 1 126 ? 13.484 -33.562 -16.922 1 93.94 126 TYR B N 1
ATOM 2234 C CA . TYR B 1 126 ? 13.469 -33.531 -18.375 1 93.94 126 TYR B CA 1
ATOM 2235 C C . TYR B 1 126 ? 13.078 -32.156 -18.891 1 93.94 126 TYR B C 1
ATOM 2237 O O . TYR B 1 126 ? 13.68 -31.641 -19.844 1 93.94 126 TYR B O 1
ATOM 2245 N N . PHE B 1 127 ? 12.109 -31.547 -18.266 1 94.94 127 PHE B N 1
ATOM 2246 C CA . PHE B 1 127 ? 11.648 -30.234 -18.672 1 94.94 127 PHE B CA 1
ATOM 2247 C C . PHE B 1 127 ? 12.75 -29.188 -18.5 1 94.94 127 PHE B C 1
ATOM 2249 O O . PHE B 1 127 ? 13.008 -28.391 -19.391 1 94.94 127 PHE B O 1
ATOM 2256 N N . LYS B 1 128 ? 13.414 -29.203 -17.375 1 92.94 128 LYS B N 1
ATOM 2257 C CA . LYS B 1 128 ? 14.492 -28.266 -17.078 1 92.94 128 LYS B CA 1
ATOM 2258 C C . LYS B 1 128 ? 15.641 -28.438 -18.062 1 92.94 128 LYS B C 1
ATOM 2260 O O . LYS B 1 128 ? 16.219 -27.438 -18.516 1 92.94 128 LYS B O 1
ATOM 2265 N N . ARG B 1 129 ? 15.93 -29.625 -18.312 1 92.25 129 ARG B N 1
ATOM 2266 C CA . ARG B 1 129 ? 17.016 -29.922 -19.25 1 92.25 129 ARG B CA 1
ATOM 2267 C C . ARG B 1 129 ? 16.703 -29.359 -20.625 1 92.25 129 ARG B C 1
ATOM 2269 O O . ARG B 1 129 ? 17.562 -28.734 -21.25 1 92.25 129 ARG B O 1
ATOM 2276 N N . GLU B 1 130 ? 15.5 -29.531 -21.031 1 92.31 130 GLU B N 1
ATOM 2277 C CA . GLU B 1 130 ? 15.094 -29.031 -22.344 1 92.31 130 GLU B CA 1
ATOM 2278 C C . GLU B 1 130 ? 15.164 -27.5 -22.391 1 92.31 130 GLU B C 1
ATOM 2280 O O . GLU B 1 130 ? 15.461 -26.922 -23.438 1 92.31 130 GLU B O 1
ATOM 2285 N N . ARG B 1 131 ? 14.922 -26.891 -21.25 1 90.5 131 ARG B N 1
ATOM 2286 C CA . ARG B 1 131 ? 14.891 -25.422 -21.188 1 90.5 131 ARG B CA 1
ATOM 2287 C C . ARG B 1 131 ? 16.281 -24.859 -20.891 1 90.5 131 ARG B C 1
ATOM 2289 O O . ARG B 1 131 ? 16.453 -23.656 -20.812 1 90.5 131 ARG B O 1
ATOM 2296 N N . GLY B 1 132 ? 17.234 -25.719 -20.797 1 85.88 132 GLY B N 1
ATOM 2297 C CA . GLY B 1 132 ? 18.578 -25.281 -20.5 1 85.88 132 GLY B CA 1
ATOM 2298 C C . GLY B 1 132 ? 18.734 -24.734 -19.094 1 85.88 132 GLY B C 1
ATOM 2299 O O . GLY B 1 132 ? 19.578 -23.859 -18.844 1 85.88 132 GLY B O 1
ATOM 2300 N N . MET B 1 133 ? 17.812 -25.031 -18.219 1 74.5 133 MET B N 1
ATOM 2301 C CA . MET B 1 133 ? 17.875 -24.562 -16.828 1 74.5 133 MET B CA 1
ATOM 2302 C C . MET B 1 133 ? 18.828 -25.406 -16 1 74.5 133 MET B C 1
ATOM 2304 O O . MET B 1 133 ? 18.75 -26.641 -16.016 1 74.5 133 MET B O 1
ATOM 2308 N N . VAL B 1 134 ? 20.141 -25.266 -16.078 1 59.41 134 VAL B N 1
ATOM 2309 C CA . VAL B 1 134 ? 21.109 -26.062 -15.344 1 59.41 134 VAL B CA 1
ATOM 2310 C C . VAL B 1 134 ? 20.688 -26.172 -13.883 1 59.41 134 VAL B C 1
ATOM 2312 O O . VAL B 1 134 ? 20.062 -25.25 -13.344 1 59.41 134 VAL B O 1
ATOM 2315 N N . ASN B 1 135 ? 20.453 -27.5 -13.398 1 50.38 135 ASN B N 1
ATOM 2316 C CA . ASN B 1 135 ? 20.25 -27.75 -11.977 1 50.38 135 ASN B CA 1
ATOM 2317 C C . ASN B 1 135 ? 21.141 -26.859 -11.117 1 50.38 135 ASN B C 1
ATOM 2319 O O . ASN B 1 135 ? 22.359 -26.875 -11.25 1 50.38 135 ASN B O 1
ATOM 2323 N N . SER B 1 136 ? 20.781 -25.562 -11.016 1 39.16 136 SER B N 1
ATOM 2324 C CA . SER B 1 136 ? 21.578 -24.969 -9.938 1 39.16 136 SER B CA 1
ATOM 2325 C C . SER B 1 136 ? 21.297 -25.656 -8.609 1 39.16 136 SER B C 1
ATOM 2327 O O . SER B 1 136 ? 20.156 -26.047 -8.336 1 39.16 136 SER B O 1
#

Radius of gyration: 35.22 Å; Cα contacts (8 Å, |Δi|>4): 224; chains: 2; bounding box: 37×99×66 Å

Foldseek 3Di:
DVVVVVVVVVVVVVVVVVVVVVVVVVVVVVVVVVVVVVLVVVQLVVLVVLLVVLVVVPDDAAEDEQVCLLVVLLVLVVVVVVVCVVVVHDHDLLSSLSNVVSRYWYADPDPDPPRRTDDSVVSSVSNCVSVVNPPD/DVVVVVVVVVVVVVVVVVVVVVVVVVVVVVVVVVVVVVLVVVLVVVLVVLLVVLVVVPDDAAEDEQVCLLVVLLVLVVVVVVVCVVVVGDHDVLSSLSNVVSRYWYADPDPDPPRRTDDSVVSSVSNCVSVVVPPD

Solvent-accessible surface area (backbone atoms only — not comparable to full-atom values): 15078 Å² total; per-residue (Å²): 112,60,64,60,55,47,51,52,49,52,51,51,38,53,51,44,52,52,50,51,51,52,50,51,52,51,50,52,53,50,52,54,51,50,52,53,49,49,50,50,40,52,47,43,50,50,46,50,50,52,45,51,50,50,60,69,62,71,58,78,55,47,74,38,55,54,89,45,46,65,60,52,49,53,51,49,51,51,50,46,53,50,50,26,60,76,69,70,44,88,71,54,64,70,57,52,43,52,45,51,55,56,50,39,40,42,36,34,92,48,87,48,87,93,38,49,48,58,51,70,70,53,51,48,50,54,52,32,56,73,69,65,49,70,88,120,112,62,63,60,57,48,53,53,48,50,52,52,36,53,51,44,52,51,47,50,52,52,49,50,53,51,51,53,52,49,50,53,51,49,50,53,47,51,50,50,39,52,47,42,51,51,47,51,50,53,47,49,50,51,60,69,60,73,57,77,56,47,74,41,56,53,89,45,47,67,61,51,49,52,50,48,52,51,49,46,54,50,49,25,60,75,68,69,43,89,71,55,65,71,57,53,43,53,48,49,56,56,48,40,40,42,35,36,92,48,86,48,89,93,38,49,48,57,51,69,70,54,51,48,49,54,51,33,56,72,69,66,50,68,88,119